Protein AF-S4PWJ9-F1 (afdb_monomer)

pLDDT: mean 80.81, std 22.92, range [27.73, 98.69]

Solvent-accessible surface area (backbone atoms only — not comparable to full-atom values): 14856 Å² total; per-residue (Å²): 137,52,73,42,75,72,47,50,85,54,62,23,45,79,95,60,70,52,62,68,60,51,50,55,50,50,53,49,44,51,72,76,44,69,82,60,73,47,51,64,35,34,42,69,53,38,43,72,33,9,48,76,26,69,46,75,36,40,24,72,42,76,47,81,41,78,40,56,97,92,54,54,83,85,59,37,39,35,40,38,27,22,73,53,18,38,56,22,52,43,30,16,48,76,78,66,65,48,89,81,56,81,39,64,72,68,87,73,91,58,70,64,39,57,28,28,36,26,17,67,56,94,53,91,78,29,54,72,34,82,76,46,71,43,46,88,80,51,69,74,42,43,35,34,29,68,45,50,39,42,71,10,66,94,75,39,45,55,62,92,74,44,75,72,83,84,86,76,93,79,74,56,70,68,59,48,52,52,51,61,69,76,54,76,78,48,75,88,79,57,79,93,74,77,92,70,79,96,73,81,84,81,84,84,83,84,90,81,85,84,87,90,91,86,91,89,83,87,80,78,89,74,79,88,73,82,74,80,79,81,65,57,73,61,84,129

Nearest PDB structures (foldseek):
  7s3f-assembly1_B  TM=9.319E-01  e=5.609E-22  Homo sapiens
  2tod-assembly1_B  TM=9.371E-01  e=1.427E-21  Trypanosoma brucei
  1d7k-assembly1_A  TM=9.320E-01  e=2.498E-21  Homo sapiens
  1szr-assembly2_A  TM=9.260E-01  e=2.073E-21  Trypanosoma brucei brucei
  1njj-assembly2_C  TM=9.035E-01  e=1.832E-18  Trypanosoma brucei gambiense

Foldseek 3Di:
DAEAEPEEDADAFPPDDCVVVVVVVVVVCCVPVVVNSHDYAYAYALNPFQQQDKDKWFQADKDWDQDPVPDDRLPIEMETETAAFCLAQLVCCVPVVDDKDKDWPDDDPAFWGWYWYAYDDPDPPRTNGGTDIDGDDDGGTMIMIGRSTGPGHVRHDCPVNRDHDDDDDDDDPVRVVVVVVVDPDDCVVDDPDDPDDDDDDDDDDDDDDDDDDDDDDDDDDDPPDPPDDDHDHDDD

Sequence (236 aa):
MYLLDIGGGFPGNSGTSIVEVSQVINAALELHFPSRSVRVIAEPGRYFAAAAYTLAAMVHATRQLPAKDGESAEEAHTMYFINDGVYGSFNCVLYDHQQVHATPLEETSERAQQCSIWGPSCDGLDCVLPTYSLPPQRTGNWLVFKDMGAYTIPVASPFNGFPTPKVRAVVDKHLWTMLKELWPLTEANFVFGRVTSPQSPPPSPDCDSPSPSSPPLSHASPPQAHHAVFVECALK

InterPro domains:
  IPR000183 Ornithine/DAP/Arg decarboxylase [PR01179] (40-59)
  IPR000183 Ornithine/DAP/Arg decarboxylase [PR01179] (149-162)
  IPR002433 Ornithine decarboxylase [PR01182] (84-97)
  IPR002433 Ornithine decarboxylase [PR01182] (116-126)
  IPR002433 Ornithine decarboxylase [PR01182] (136-149)
  IPR002433 Ornithine decarboxylase [PTHR11482] (1-171)
  IPR009006 Alanine racemase/group IV decarboxylase, C-terminal [G3DSA:2.40.37.10] (49-173)
  IPR009006 Alanine racemase/group IV decarboxylase, C-terminal [SSF50621] (35-181)
  IPR022643 Orn/DAP/Arg decarboxylase 2, C-terminal [PF00278] (51-149)
  IPR022644 Orn/DAP/Arg decarboxylase 2, N-terminal [PF02784] (1-50)
  IPR029066 PLP-binding barrel [G3DSA:3.20.20.10] (1-48)
  IPR029066 PLP-binding barrel [SSF51419] (2-51)

Mean predicted aligned error: 12.48 Å

Radius of gyration: 27.18 Å; Cα contacts (8 Å, |Δi|>4): 343; chains: 1; bounding box: 54×44×95 Å

Secondary structure (DSSP, 8-state):
--EEE-------STT--SHHHHHHHHHHHHHH-TT--SEEEE--SHHHHGGG--EEEEEEEEEEEPPPTTS-GGG-EEEEEES--TTTTTHHHHHS------EESS---SPPEEEEEE-SSS-TT-EEEEEEEES---TT-EEEESS--SSSGGG---GGGPPPPPP-----HHHHHHHHHH----GGG-----------PPPPPPP-------------PPP--------EE---

Organism: NCBI:txid116150

S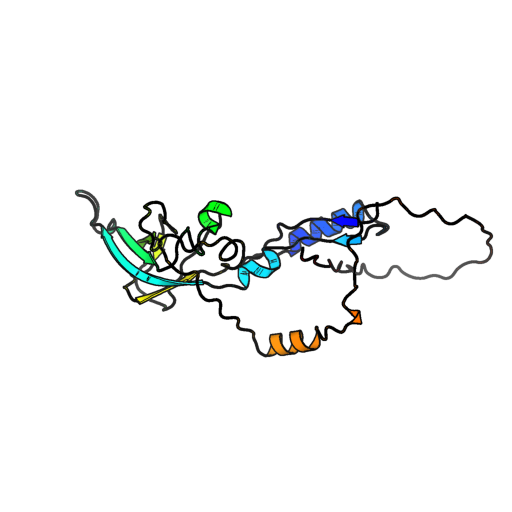tructure (mmCIF, N/CA/C/O backbone):
data_AF-S4PWJ9-F1
#
_entry.id   AF-S4PWJ9-F1
#
loop_
_atom_site.group_PDB
_atom_site.id
_atom_site.type_symbol
_atom_site.label_atom_id
_atom_site.label_alt_id
_atom_site.label_comp_id
_atom_site.label_asym_id
_atom_site.label_entity_id
_atom_site.label_seq_id
_atom_site.pdbx_PDB_ins_code
_atom_site.Cartn_x
_atom_site.Cartn_y
_atom_site.Cartn_z
_atom_site.occupancy
_atom_site.B_iso_or_equiv
_atom_site.auth_seq_id
_atom_site.auth_comp_id
_atom_site.auth_asym_id
_atom_site.auth_atom_id
_atom_site.pdbx_PDB_model_num
ATOM 1 N N . MET A 1 1 ? 27.157 -3.462 -27.437 1.00 71.00 1 MET A N 1
ATOM 2 C CA . MET A 1 1 ? 26.180 -3.490 -26.325 1.00 71.00 1 MET A CA 1
ATOM 3 C C . MET A 1 1 ? 24.802 -3.287 -26.943 1.00 71.00 1 MET A C 1
ATOM 5 O O . MET A 1 1 ? 24.681 -2.353 -27.718 1.00 71.00 1 MET A O 1
ATOM 9 N N . TYR A 1 2 ? 23.839 -4.191 -26.725 1.00 89.88 2 TYR A N 1
ATOM 10 C CA . TYR A 1 2 ? 22.556 -4.224 -27.464 1.00 89.88 2 TYR A CA 1
ATOM 11 C C . TYR A 1 2 ? 21.312 -4.145 -26.561 1.00 89.88 2 TYR A C 1
ATOM 13 O O . TYR A 1 2 ? 20.195 -4.189 -27.063 1.00 89.88 2 TYR A O 1
ATOM 21 N N . LEU A 1 3 ? 21.493 -4.068 -25.242 1.00 94.19 3 LEU A N 1
ATOM 22 C CA . LEU A 1 3 ? 20.424 -4.094 -24.247 1.00 94.19 3 LEU A CA 1
ATOM 23 C C . LEU A 1 3 ? 20.576 -2.887 -23.319 1.00 94.19 3 LEU A C 1
ATOM 25 O O . LEU A 1 3 ? 21.683 -2.620 -22.846 1.00 94.19 3 LEU A O 1
ATOM 29 N N . LEU A 1 4 ? 19.469 -2.194 -23.072 1.00 94.69 4 LEU A N 1
ATOM 30 C CA . LEU A 1 4 ? 19.338 -1.119 -22.099 1.00 94.69 4 LEU A CA 1
ATOM 31 C C . LEU A 1 4 ? 18.243 -1.499 -21.102 1.00 94.69 4 LEU A C 1
ATOM 33 O O . LEU A 1 4 ? 17.108 -1.743 -21.500 1.00 94.69 4 LEU A O 1
ATOM 37 N N . ASP A 1 5 ? 18.589 -1.522 -19.823 1.00 95.94 5 ASP A N 1
ATOM 38 C CA . ASP A 1 5 ? 17.646 -1.720 -18.728 1.00 95.94 5 ASP A CA 1
ATOM 39 C C . ASP A 1 5 ? 17.417 -0.382 -18.021 1.00 95.94 5 ASP A C 1
ATOM 41 O O . ASP A 1 5 ? 18.372 0.235 -17.543 1.00 95.94 5 ASP A O 1
ATOM 45 N N . ILE A 1 6 ? 16.168 0.091 -18.009 1.00 96.44 6 ILE A N 1
ATOM 46 C CA . ILE A 1 6 ? 15.786 1.360 -17.369 1.00 96.44 6 ILE A CA 1
ATOM 47 C C . ILE A 1 6 ? 15.310 1.176 -15.921 1.00 96.44 6 ILE A C 1
ATOM 49 O O . ILE A 1 6 ? 14.938 2.156 -15.276 1.00 96.44 6 ILE A O 1
ATOM 53 N N . GLY A 1 7 ? 15.326 -0.055 -15.402 1.00 96.94 7 GLY A N 1
ATOM 54 C CA . GLY A 1 7 ? 14.926 -0.379 -14.039 1.00 96.94 7 GLY A CA 1
ATOM 55 C C . GLY A 1 7 ? 13.435 -0.158 -13.773 1.00 96.94 7 GLY A C 1
ATOM 56 O O . GLY A 1 7 ? 12.591 -0.281 -14.663 1.00 96.94 7 GLY A O 1
ATOM 57 N N . GLY A 1 8 ? 13.108 0.124 -12.512 1.00 95.94 8 GLY A N 1
ATOM 58 C CA . GLY A 1 8 ? 11.741 0.308 -12.022 1.00 95.94 8 GLY A CA 1
ATOM 59 C C . GLY A 1 8 ? 11.497 1.687 -11.404 1.00 95.94 8 GLY A C 1
ATOM 60 O O . GLY A 1 8 ? 12.003 2.702 -11.867 1.00 95.94 8 GLY A O 1
ATOM 61 N N . GLY A 1 9 ? 10.701 1.724 -10.332 1.00 94.88 9 GLY A N 1
ATOM 62 C CA . GLY A 1 9 ? 10.390 2.961 -9.599 1.00 94.88 9 GLY A CA 1
ATOM 63 C C . GLY A 1 9 ? 9.178 3.736 -10.123 1.00 94.88 9 GLY A C 1
ATOM 64 O O . GLY A 1 9 ? 8.827 4.771 -9.563 1.00 94.88 9 GLY A O 1
ATOM 65 N N . PHE A 1 10 ? 8.499 3.229 -11.155 1.00 96.25 10 PHE A N 1
ATOM 66 C CA . PHE A 1 10 ? 7.273 3.841 -11.665 1.00 96.25 10 PHE A CA 1
ATOM 67 C C . PHE A 1 10 ? 6.155 3.839 -10.606 1.00 96.25 10 PHE A C 1
ATOM 69 O O . PHE A 1 10 ? 6.014 2.859 -9.860 1.00 96.25 10 PHE A O 1
ATOM 76 N N . PRO A 1 11 ? 5.340 4.906 -10.538 1.00 95.06 11 PRO A N 1
ATOM 77 C CA . PRO A 1 11 ? 4.276 5.016 -9.549 1.00 95.06 11 PRO A CA 1
ATOM 78 C C . PRO A 1 11 ? 3.158 4.002 -9.832 1.00 95.06 11 PRO A C 1
ATOM 80 O O . PRO A 1 11 ? 2.854 3.735 -10.990 1.00 95.06 11 PRO A O 1
ATOM 83 N N . GLY A 1 12 ? 2.551 3.431 -8.788 1.00 95.31 12 GLY A N 1
ATOM 84 C CA . GLY A 1 12 ? 1.505 2.403 -8.933 1.00 95.31 12 GLY A CA 1
ATOM 85 C C . GLY A 1 12 ? 0.285 2.574 -8.030 1.00 95.31 12 GLY A C 1
ATOM 86 O O . GLY A 1 12 ? -0.601 1.722 -8.045 1.00 95.31 12 GLY A O 1
ATOM 87 N N . ASN A 1 13 ? 0.240 3.635 -7.221 1.00 95.38 13 ASN A N 1
ATOM 88 C CA . ASN A 1 13 ? -0.879 3.890 -6.315 1.00 95.38 13 ASN A CA 1
ATOM 89 C C . ASN A 1 13 ? -2.065 4.478 -7.085 1.00 95.38 13 ASN A C 1
ATOM 91 O O . ASN A 1 13 ? -1.895 5.142 -8.116 1.00 95.38 13 ASN A O 1
ATOM 95 N N . SER A 1 14 ? -3.266 4.295 -6.547 1.00 94.00 14 SER A N 1
ATOM 96 C CA . SER A 1 14 ? -4.473 4.930 -7.062 1.00 94.00 14 SER A CA 1
ATOM 97 C C . SER A 1 14 ? -4.293 6.451 -7.139 1.00 94.00 14 SER A C 1
ATOM 99 O O . SER A 1 14 ? -3.787 7.085 -6.217 1.00 94.00 14 SER A O 1
ATOM 101 N N . GLY A 1 15 ? -4.691 7.051 -8.262 1.00 93.06 15 GLY A N 1
ATOM 102 C CA . GLY A 1 15 ? -4.557 8.495 -8.494 1.00 93.06 15 GLY A CA 1
ATOM 103 C C . GLY A 1 15 ? -3.172 8.961 -8.958 1.00 93.06 15 GLY A C 1
ATOM 104 O O . GLY A 1 15 ? -3.007 10.144 -9.247 1.00 93.06 15 GLY A O 1
ATOM 105 N N . THR A 1 16 ? -2.193 8.062 -9.085 1.00 93.31 16 THR A N 1
ATOM 106 C CA . THR A 1 16 ? -0.902 8.374 -9.720 1.00 93.31 16 THR A CA 1
ATOM 107 C C . THR A 1 16 ? -0.919 8.059 -11.218 1.00 93.31 16 THR A C 1
ATOM 109 O O . THR A 1 16 ? -1.787 7.333 -11.705 1.00 93.31 16 THR A O 1
ATOM 112 N N . SER A 1 17 ? 0.027 8.624 -11.974 1.00 92.44 17 SER A N 1
ATOM 113 C CA . SER A 1 17 ? 0.126 8.425 -13.423 1.00 92.44 17 SER A CA 1
ATOM 114 C C . SER A 1 17 ? 1.574 8.239 -13.858 1.00 92.44 17 SER A C 1
ATOM 116 O O . SER A 1 17 ? 2.463 8.960 -13.413 1.00 92.44 17 SER A O 1
ATOM 118 N N . ILE A 1 18 ? 1.803 7.294 -14.773 1.00 94.88 18 ILE A N 1
ATOM 119 C CA . ILE A 1 18 ? 3.111 7.073 -15.406 1.00 94.88 18 ILE A CA 1
ATOM 120 C C . ILE A 1 18 ? 3.365 8.030 -16.580 1.00 94.88 18 ILE A C 1
ATOM 122 O O . ILE A 1 18 ? 4.480 8.084 -17.089 1.00 94.88 18 ILE A O 1
ATOM 126 N N . VAL A 1 19 ? 2.354 8.783 -17.032 1.00 94.88 19 VAL A N 1
ATOM 127 C CA . VAL A 1 19 ? 2.413 9.552 -18.288 1.00 94.88 19 VAL A CA 1
ATOM 128 C C . VAL A 1 19 ? 3.609 10.503 -18.324 1.00 94.88 19 VAL A C 1
ATOM 130 O O . VAL A 1 19 ? 4.409 10.415 -19.251 1.00 94.88 19 VAL A O 1
ATOM 133 N N . GLU A 1 20 ? 3.782 11.344 -17.305 1.00 93.44 20 GLU A N 1
ATOM 134 C CA . GLU A 1 20 ? 4.894 12.303 -17.239 1.00 93.44 20 GLU A CA 1
ATOM 135 C C . GLU A 1 20 ? 6.260 11.600 -17.274 1.00 93.44 20 GLU A C 1
ATOM 137 O O . GLU A 1 20 ? 7.121 11.937 -18.087 1.00 93.44 20 GLU A O 1
ATOM 142 N N . VAL A 1 21 ? 6.426 10.545 -16.468 1.00 94.00 21 VAL A N 1
ATOM 143 C CA . VAL A 1 21 ? 7.657 9.741 -16.424 1.00 94.00 21 VAL A CA 1
ATOM 144 C C . VAL A 1 21 ? 7.945 9.117 -17.792 1.00 94.00 21 VAL A C 1
ATOM 146 O O . VAL A 1 21 ? 9.060 9.216 -18.302 1.00 94.00 21 VAL A O 1
ATOM 149 N N . SER A 1 22 ? 6.934 8.521 -18.427 1.00 95.31 22 SER A N 1
ATOM 150 C CA . SER A 1 22 ? 7.082 7.901 -19.746 1.00 95.31 22 SER A CA 1
ATOM 151 C C . SER A 1 22 ? 7.444 8.907 -20.839 1.00 95.31 22 SER A C 1
ATOM 153 O O . SER A 1 22 ? 8.244 8.584 -21.711 1.00 95.31 22 SER A O 1
ATOM 155 N N . GLN A 1 23 ? 6.916 10.135 -20.791 1.00 96.62 23 GLN A N 1
ATOM 156 C CA . GLN A 1 23 ? 7.243 11.184 -21.761 1.00 96.62 23 GLN A CA 1
ATOM 157 C C . GLN A 1 23 ? 8.715 11.587 -21.671 1.00 96.62 23 GLN A C 1
ATOM 159 O O . GLN A 1 23 ? 9.394 11.657 -22.696 1.00 96.62 23 GLN A O 1
ATOM 164 N N . VAL A 1 24 ? 9.222 11.786 -20.452 1.00 96.69 24 VAL A N 1
ATOM 165 C CA . VAL A 1 24 ? 10.634 12.117 -20.214 1.00 96.69 24 VAL A CA 1
ATOM 166 C C . VAL A 1 24 ? 11.548 10.979 -20.670 1.00 96.69 24 VAL A C 1
ATOM 168 O O . VAL A 1 24 ? 12.529 11.223 -21.373 1.00 96.69 24 VAL A O 1
ATOM 171 N N . ILE A 1 25 ? 11.207 9.732 -20.329 1.00 96.25 25 ILE A N 1
ATOM 172 C CA . ILE A 1 25 ? 11.973 8.552 -20.751 1.00 96.25 25 ILE A CA 1
ATOM 173 C C . ILE A 1 25 ? 11.989 8.432 -22.274 1.00 96.25 25 ILE A C 1
ATOM 175 O O . ILE A 1 25 ? 13.057 8.261 -22.855 1.00 96.25 25 ILE A O 1
ATOM 179 N N . ASN A 1 26 ? 10.838 8.566 -22.935 1.00 96.25 26 ASN A N 1
ATOM 180 C CA . ASN A 1 26 ? 10.751 8.463 -24.391 1.00 96.25 26 ASN A CA 1
ATOM 181 C C . ASN A 1 26 ? 11.590 9.544 -25.085 1.00 96.25 26 ASN A C 1
ATOM 183 O O . ASN A 1 26 ? 12.352 9.218 -25.992 1.00 96.25 26 ASN A O 1
ATOM 187 N N . ALA A 1 27 ? 11.533 10.794 -24.617 1.00 96.69 27 ALA A N 1
ATOM 188 C CA . ALA A 1 27 ? 12.363 11.871 -25.157 1.00 96.69 27 ALA A CA 1
ATOM 189 C C . ALA A 1 27 ? 13.869 11.595 -24.973 1.00 96.69 27 ALA A C 1
ATOM 191 O O . ALA A 1 27 ? 14.666 11.828 -25.882 1.00 96.69 27 ALA A O 1
ATOM 192 N N . ALA A 1 28 ? 14.270 11.048 -23.821 1.00 96.38 28 ALA A N 1
ATOM 193 C CA . ALA A 1 28 ? 15.657 10.663 -23.573 1.00 96.38 28 ALA A CA 1
ATOM 194 C C . ALA A 1 28 ? 16.104 9.492 -24.467 1.00 96.38 28 ALA A C 1
ATOM 196 O O . ALA A 1 28 ? 17.214 9.509 -25.001 1.00 96.38 28 ALA A O 1
ATOM 197 N N . LEU A 1 29 ? 15.244 8.490 -24.672 1.00 95.50 29 LEU A N 1
ATOM 198 C CA . LEU A 1 29 ? 15.520 7.369 -25.571 1.00 95.50 29 LEU A CA 1
ATOM 199 C C . LEU A 1 29 ? 15.673 7.836 -27.023 1.00 95.50 29 LEU A C 1
ATOM 201 O O . LEU A 1 29 ? 16.584 7.380 -27.709 1.00 95.50 29 LEU A O 1
ATOM 205 N N . GLU A 1 30 ? 14.838 8.771 -27.477 1.00 94.75 30 GLU A N 1
ATOM 206 C CA . GLU A 1 30 ? 14.955 9.373 -28.810 1.00 94.75 30 GLU A CA 1
ATOM 207 C C . GLU A 1 30 ? 16.261 10.158 -28.975 1.00 94.75 30 GLU A C 1
ATOM 209 O O . GLU A 1 30 ? 16.918 10.044 -30.009 1.00 94.75 30 GLU A O 1
ATOM 214 N N . LEU A 1 31 ? 16.669 10.911 -27.951 1.00 95.75 31 LEU A N 1
ATOM 215 C CA . LEU A 1 31 ? 17.899 11.701 -27.980 1.00 95.75 31 LEU A CA 1
ATOM 216 C C . LEU A 1 31 ? 19.163 10.828 -27.971 1.00 95.75 31 LEU A C 1
ATOM 218 O O . LEU A 1 31 ? 20.105 11.089 -28.719 1.00 95.75 31 LEU A O 1
ATOM 222 N N . HIS A 1 32 ? 19.204 9.812 -27.108 1.00 95.06 32 HIS A N 1
ATOM 223 C CA . HIS A 1 32 ? 20.420 9.038 -26.844 1.00 95.06 32 HIS A CA 1
ATOM 224 C C . HIS A 1 32 ? 20.521 7.743 -27.657 1.00 95.06 32 HIS A C 1
ATOM 226 O O . HIS A 1 32 ? 21.628 7.273 -27.919 1.00 95.06 32 HIS A O 1
ATOM 232 N N . PHE A 1 33 ? 19.391 7.184 -28.098 1.00 92.62 33 PHE A N 1
ATOM 233 C CA . PHE A 1 33 ? 19.324 5.949 -28.884 1.00 92.62 33 PHE A CA 1
ATOM 234 C C . PHE A 1 33 ? 18.462 6.113 -30.156 1.00 92.62 33 PHE A C 1
ATOM 236 O O . PHE A 1 33 ? 17.589 5.279 -30.422 1.00 92.62 33 PHE A O 1
ATOM 243 N N . PRO A 1 34 ? 18.714 7.139 -30.999 1.00 90.19 34 PRO A N 1
ATOM 244 C CA . PRO A 1 34 ? 17.846 7.496 -32.130 1.00 90.19 34 PRO A CA 1
ATOM 245 C C . PRO A 1 34 ? 17.720 6.393 -33.189 1.00 90.19 34 PRO A C 1
ATOM 247 O O . PRO A 1 34 ? 16.685 6.262 -33.836 1.00 90.19 34 PRO A O 1
ATOM 250 N N . SER A 1 35 ? 18.754 5.565 -33.363 1.00 88.75 35 SER A N 1
ATOM 251 C CA . SER A 1 35 ? 18.740 4.447 -34.315 1.00 88.75 35 SER A CA 1
ATOM 252 C C . SER A 1 35 ? 17.999 3.210 -33.803 1.00 88.75 35 SER A C 1
ATOM 254 O O . SER A 1 35 ? 17.932 2.216 -34.525 1.00 88.75 35 SER A O 1
ATOM 256 N N . ARG A 1 36 ? 17.472 3.239 -32.565 1.00 83.31 36 ARG A N 1
ATOM 257 C CA . ARG A 1 36 ? 16.850 2.086 -31.883 1.00 83.31 36 ARG A CA 1
ATOM 258 C C . ARG A 1 36 ? 17.721 0.826 -31.937 1.00 83.31 36 ARG A C 1
ATOM 260 O O . ARG A 1 36 ? 17.227 -0.294 -32.009 1.00 83.31 36 ARG A O 1
ATOM 267 N N . SER A 1 37 ? 19.037 1.017 -31.898 1.00 85.69 37 SER A N 1
ATOM 268 C CA . SER A 1 37 ? 20.034 -0.055 -31.956 1.00 85.69 37 SER A CA 1
ATOM 269 C C . SER A 1 37 ? 20.109 -0.890 -30.674 1.00 85.69 37 SER A C 1
ATOM 271 O O . SER A 1 37 ? 20.834 -1.885 -30.631 1.00 85.69 37 SER A O 1
ATOM 273 N N . VAL A 1 38 ? 19.372 -0.493 -29.633 1.00 92.00 38 VAL A N 1
ATOM 274 C CA . VAL A 1 38 ? 19.275 -1.196 -28.356 1.00 92.00 38 VAL A CA 1
ATOM 275 C C . VAL A 1 38 ? 17.857 -1.711 -28.135 1.00 92.00 38 VAL A C 1
ATOM 277 O O . VAL A 1 38 ? 16.874 -1.021 -28.400 1.00 92.00 38 VAL A O 1
ATOM 280 N N . ARG A 1 39 ? 17.754 -2.924 -27.597 1.00 93.50 39 ARG A N 1
ATOM 281 C CA . ARG A 1 39 ? 16.536 -3.436 -26.973 1.00 93.50 39 ARG A CA 1
ATOM 282 C C . ARG A 1 39 ? 16.397 -2.779 -25.603 1.00 93.50 39 ARG A C 1
ATOM 284 O O . ARG A 1 39 ? 17.319 -2.873 -24.798 1.00 93.50 39 ARG A O 1
ATOM 291 N N . VAL A 1 40 ? 15.264 -2.137 -25.346 1.00 93.81 40 VAL A N 1
ATOM 292 C CA . VAL A 1 40 ? 14.972 -1.494 -24.058 1.00 93.81 40 VAL A CA 1
ATOM 293 C C . VAL A 1 40 ? 14.060 -2.403 -23.238 1.00 93.81 40 VAL A C 1
ATOM 295 O O . VAL A 1 40 ? 13.042 -2.866 -23.750 1.00 93.81 40 VAL A O 1
ATOM 298 N N . ILE A 1 41 ? 14.425 -2.656 -21.984 1.00 95.69 41 ILE A N 1
ATOM 299 C CA . ILE A 1 41 ? 13.615 -3.381 -20.996 1.00 95.69 41 ILE A CA 1
ATOM 300 C C . ILE A 1 41 ? 13.441 -2.526 -19.739 1.00 95.69 41 ILE A C 1
ATOM 302 O O . ILE A 1 41 ? 14.208 -1.586 -19.527 1.00 95.69 41 ILE A O 1
ATOM 306 N N . ALA A 1 42 ? 12.454 -2.867 -18.912 1.00 96.50 42 ALA A N 1
ATOM 307 C CA . ALA A 1 42 ? 12.261 -2.279 -17.590 1.00 96.50 42 ALA A CA 1
ATOM 308 C C . ALA A 1 42 ? 11.900 -3.347 -16.549 1.00 96.50 42 ALA A C 1
ATOM 310 O O . ALA A 1 42 ? 11.417 -4.431 -16.890 1.00 96.50 42 ALA A O 1
ATOM 311 N N . GLU A 1 43 ? 12.049 -2.977 -15.278 1.00 96.38 43 GLU A N 1
ATOM 312 C CA . GLU A 1 43 ? 11.783 -3.796 -14.091 1.00 96.38 43 GLU A CA 1
ATOM 313 C C . GLU A 1 43 ? 10.651 -3.188 -13.217 1.00 96.38 43 GLU A C 1
ATOM 315 O O . GLU A 1 43 ? 10.860 -2.842 -12.048 1.00 96.38 43 GLU A O 1
ATOM 320 N N . PRO A 1 44 ? 9.430 -2.979 -13.754 1.00 95.81 44 PRO A N 1
ATOM 321 C CA . PRO A 1 44 ? 8.321 -2.400 -12.996 1.00 95.81 44 PRO A CA 1
ATOM 322 C C . PRO A 1 44 ? 7.814 -3.345 -11.893 1.00 95.81 44 PRO A C 1
ATOM 324 O O . PRO A 1 44 ? 7.226 -4.387 -12.163 1.00 95.81 44 PRO A O 1
ATOM 327 N N . GLY A 1 45 ? 7.983 -2.930 -10.636 1.00 96.00 45 GLY A N 1
ATOM 328 C CA . GLY A 1 45 ? 7.403 -3.593 -9.462 1.00 96.00 45 GLY A CA 1
ATOM 329 C C . GLY A 1 45 ? 6.057 -2.985 -9.062 1.00 96.00 45 GLY A C 1
ATOM 330 O O . GLY A 1 45 ? 4.999 -3.403 -9.537 1.00 96.00 45 GLY A O 1
ATOM 331 N N . ARG A 1 46 ? 6.087 -1.957 -8.194 1.00 95.81 46 ARG A N 1
ATOM 332 C CA . ARG A 1 46 ? 4.863 -1.373 -7.607 1.00 95.81 46 ARG A CA 1
ATOM 333 C C . ARG A 1 46 ? 3.836 -0.902 -8.628 1.00 95.81 46 ARG A C 1
ATOM 335 O O . ARG A 1 46 ? 2.654 -0.938 -8.318 1.00 95.81 46 ARG A O 1
ATOM 342 N N . TYR A 1 47 ? 4.288 -0.496 -9.815 1.00 96.88 47 TYR A N 1
ATOM 343 C CA . TYR A 1 47 ? 3.441 -0.089 -10.935 1.00 96.88 47 TYR A CA 1
ATOM 344 C C . TYR A 1 47 ? 2.286 -1.062 -11.192 1.00 96.88 47 TYR A C 1
ATOM 346 O O . TYR A 1 47 ? 1.152 -0.632 -11.364 1.00 96.88 47 TYR A O 1
ATOM 354 N N . PHE A 1 48 ? 2.560 -2.369 -11.163 1.00 95.38 48 PHE A N 1
ATOM 355 C CA . PHE A 1 48 ? 1.534 -3.386 -11.391 1.00 95.38 48 PHE A CA 1
ATOM 356 C C . PHE A 1 48 ? 0.758 -3.765 -10.134 1.00 95.38 48 PHE A C 1
ATOM 358 O O . PHE A 1 48 ? -0.414 -4.122 -10.216 1.00 95.38 48 PHE A O 1
ATOM 365 N N . ALA A 1 49 ? 1.422 -3.755 -8.979 1.00 95.38 49 ALA A N 1
ATOM 366 C CA . ALA A 1 49 ? 0.897 -4.409 -7.788 1.00 95.38 49 ALA A CA 1
ATOM 367 C C . ALA A 1 49 ? 0.171 -3.461 -6.830 1.00 95.38 49 ALA A C 1
ATOM 369 O O . ALA A 1 49 ? -0.814 -3.878 -6.228 1.00 95.38 49 ALA A O 1
ATOM 370 N N . ALA A 1 50 ? 0.632 -2.215 -6.664 1.00 96.31 50 ALA A N 1
ATOM 371 C CA . ALA A 1 50 ? 0.234 -1.365 -5.539 1.00 96.31 50 ALA A CA 1
ATOM 372 C C . ALA A 1 50 ? -1.290 -1.182 -5.438 1.00 96.31 50 ALA A C 1
ATOM 374 O O . ALA A 1 50 ? -1.880 -1.646 -4.461 1.00 96.31 50 ALA A O 1
ATOM 375 N N . ALA A 1 51 ? -1.936 -0.608 -6.458 1.00 96.62 51 ALA A N 1
ATOM 376 C CA . ALA A 1 51 ? -3.385 -0.375 -6.469 1.00 96.62 51 ALA A CA 1
ATOM 377 C C . ALA A 1 51 ? -4.250 -1.644 -6.615 1.00 96.62 51 ALA A C 1
ATOM 379 O O . ALA A 1 51 ? -5.457 -1.596 -6.381 1.00 96.62 51 ALA A O 1
ATOM 380 N N . ALA A 1 52 ? -3.665 -2.788 -6.988 1.00 95.38 52 ALA A N 1
ATOM 381 C CA . ALA A 1 52 ? -4.417 -4.026 -7.213 1.00 95.38 52 ALA A CA 1
ATOM 382 C C . ALA A 1 52 ? -4.905 -4.688 -5.910 1.00 95.38 52 ALA A C 1
ATOM 384 O O . ALA A 1 52 ? -5.777 -5.557 -5.949 1.00 95.38 52 ALA A O 1
ATOM 385 N N . TYR A 1 53 ? -4.357 -4.289 -4.758 1.00 96.50 53 TYR A N 1
ATOM 386 C CA . TYR A 1 53 ? -4.686 -4.867 -3.459 1.00 96.50 53 TYR A CA 1
ATOM 387 C C . TYR A 1 53 ? -5.305 -3.824 -2.534 1.00 96.50 53 TYR A C 1
ATOM 389 O O . TYR A 1 53 ? -4.818 -2.706 -2.375 1.00 96.50 53 TYR A O 1
ATOM 397 N N . THR A 1 54 ? -6.370 -4.246 -1.863 1.00 97.00 54 THR A N 1
ATOM 398 C CA . THR A 1 54 ? -6.994 -3.529 -0.753 1.00 97.00 54 THR A CA 1
ATOM 399 C C . THR A 1 54 ? -6.977 -4.450 0.459 1.00 97.00 54 THR A C 1
ATOM 401 O O . THR A 1 54 ? -7.432 -5.592 0.377 1.00 97.00 54 THR A O 1
ATOM 404 N N . LEU A 1 55 ? -6.437 -3.964 1.573 1.00 98.06 55 LEU A N 1
ATOM 405 C CA . LEU A 1 55 ? -6.401 -4.678 2.844 1.00 98.06 55 LEU A CA 1
ATOM 406 C C . LEU A 1 55 ? -7.605 -4.263 3.692 1.00 98.06 55 LEU A C 1
ATOM 408 O O . LEU A 1 55 ? -7.909 -3.079 3.806 1.00 98.06 55 LEU A O 1
ATOM 412 N N . ALA A 1 56 ? -8.266 -5.234 4.316 1.00 97.56 56 ALA A N 1
ATOM 413 C CA . ALA A 1 56 ? -9.270 -4.993 5.344 1.00 97.56 56 ALA A CA 1
ATOM 414 C C . ALA A 1 56 ? -8.777 -5.594 6.663 1.00 97.56 56 ALA A C 1
ATOM 416 O O . ALA A 1 56 ? -8.493 -6.791 6.722 1.00 97.56 56 ALA A O 1
ATOM 417 N N . ALA A 1 57 ? -8.693 -4.770 7.706 1.00 97.94 57 ALA A N 1
ATOM 418 C CA . ALA A 1 57 ? -8.270 -5.172 9.041 1.00 97.94 57 ALA A CA 1
ATOM 419 C C . ALA A 1 57 ? -9.386 -4.885 10.053 1.00 97.94 57 ALA A C 1
ATOM 421 O O . ALA A 1 57 ? -10.015 -3.828 10.024 1.00 97.94 57 ALA A O 1
ATOM 422 N N . MET A 1 58 ? -9.656 -5.839 10.936 1.00 98.31 58 MET A N 1
ATOM 423 C CA . MET A 1 58 ? -10.701 -5.724 11.949 1.00 98.31 58 MET A CA 1
ATOM 424 C C . MET A 1 58 ? -10.129 -5.085 13.210 1.00 98.31 58 MET A C 1
ATOM 426 O O . MET A 1 58 ? -9.103 -5.541 13.715 1.00 98.31 58 MET A O 1
ATOM 430 N N . VAL A 1 59 ? -10.832 -4.098 13.763 1.00 98.31 59 VAL A N 1
ATOM 431 C CA . VAL A 1 59 ? -10.579 -3.585 15.112 1.00 98.31 59 VAL A CA 1
ATOM 432 C C . VAL A 1 59 ? -10.971 -4.670 16.112 1.00 98.31 59 VAL A C 1
ATOM 434 O O . VAL A 1 59 ? -12.150 -4.994 16.250 1.00 98.31 59 VAL A O 1
ATOM 437 N N . HIS A 1 60 ? -10.002 -5.253 16.813 1.00 96.88 60 HIS A N 1
ATOM 438 C CA . HIS A 1 60 ? -10.259 -6.315 17.790 1.00 96.88 60 HIS A CA 1
ATOM 439 C C . HIS A 1 60 ? -10.241 -5.809 19.237 1.00 96.88 60 HIS A C 1
ATOM 441 O O . HIS A 1 60 ? -10.826 -6.442 20.116 1.00 96.88 60 HIS A O 1
ATOM 447 N N . ALA A 1 61 ? -9.607 -4.665 19.502 1.00 97.38 61 ALA A N 1
ATOM 448 C CA . ALA A 1 61 ? -9.624 -4.029 20.812 1.00 97.38 61 ALA A CA 1
ATOM 449 C C . ALA A 1 61 ? -9.565 -2.504 20.697 1.00 97.38 61 ALA A C 1
ATOM 451 O O . ALA A 1 61 ? -9.058 -1.944 19.724 1.00 97.38 61 ALA A O 1
ATOM 452 N N . THR A 1 62 ? -10.075 -1.833 21.725 1.00 96.69 62 THR A N 1
ATOM 453 C CA . THR A 1 62 ? -10.082 -0.374 21.836 1.00 96.69 62 THR A CA 1
ATOM 454 C C . THR A 1 62 ? -9.624 0.026 23.228 1.00 96.69 62 THR A C 1
ATOM 456 O O . THR A 1 62 ? -10.073 -0.565 24.212 1.00 96.69 62 THR A O 1
ATOM 459 N N . ARG A 1 63 ? -8.787 1.056 23.337 1.00 94.88 63 ARG A N 1
ATOM 460 C CA . ARG A 1 63 ? -8.396 1.643 24.622 1.00 94.88 63 ARG A CA 1
ATOM 461 C C . ARG A 1 63 ? -8.604 3.147 24.577 1.00 94.88 63 ARG A C 1
ATOM 463 O O . ARG A 1 63 ? -8.010 3.823 23.746 1.00 94.88 63 ARG A O 1
ATOM 470 N N . GLN A 1 64 ? -9.420 3.661 25.486 1.00 91.88 64 GLN A N 1
ATOM 471 C CA . GLN A 1 64 ? -9.594 5.098 25.668 1.00 91.88 64 GLN A CA 1
ATOM 472 C C . GLN A 1 64 ? -8.600 5.596 26.714 1.00 91.88 64 GLN A C 1
ATOM 474 O O . GLN A 1 64 ? -8.466 5.002 27.787 1.00 91.88 64 GLN A O 1
ATOM 479 N N . LEU A 1 65 ? -7.891 6.668 26.385 1.00 87.31 65 LEU A N 1
ATOM 480 C CA . LEU A 1 65 ? -7.050 7.406 27.310 1.00 87.31 65 LEU A CA 1
ATOM 481 C C . LEU A 1 65 ? -7.793 8.702 27.658 1.00 87.31 65 LEU A C 1
ATOM 483 O O . LEU A 1 65 ? -8.099 9.476 26.747 1.00 87.31 65 LEU A O 1
ATOM 487 N N . PRO A 1 66 ? -8.137 8.928 28.938 1.00 79.44 66 PRO A N 1
ATOM 488 C CA . PRO A 1 66 ? -8.757 10.182 29.338 1.00 79.44 66 PRO A CA 1
ATOM 489 C C . PRO A 1 66 ? -7.797 11.347 29.066 1.00 79.44 66 PRO A C 1
ATOM 491 O O . PRO A 1 66 ? -6.577 11.168 29.127 1.00 79.44 66 PRO A O 1
ATOM 494 N N . ALA A 1 67 ? -8.357 12.525 28.784 1.00 76.81 67 ALA A N 1
ATOM 495 C CA . ALA A 1 67 ? -7.595 13.770 28.740 1.00 76.81 67 ALA A CA 1
ATOM 496 C C . ALA A 1 67 ? -6.837 13.956 30.066 1.00 76.81 67 ALA A C 1
ATOM 498 O O . ALA A 1 67 ? -7.343 13.565 31.127 1.00 76.81 67 ALA A O 1
ATOM 499 N N . LYS A 1 68 ? -5.615 14.496 30.025 1.00 72.88 68 LYS A N 1
ATOM 500 C CA . LYS A 1 68 ? -4.848 14.725 31.257 1.00 72.88 68 LYS A CA 1
ATOM 501 C C . LYS A 1 68 ? -5.478 15.852 32.078 1.00 72.88 68 LYS A C 1
ATOM 503 O O . LYS A 1 68 ? -6.214 16.687 31.560 1.00 72.88 68 LYS A O 1
ATOM 508 N N . ASP A 1 69 ? -5.170 15.897 33.373 1.00 64.38 69 ASP A N 1
ATOM 509 C CA . ASP A 1 69 ? -5.639 16.975 34.248 1.00 64.38 69 ASP A CA 1
ATOM 510 C C . ASP A 1 69 ? -5.197 18.348 33.704 1.00 64.38 69 ASP A C 1
ATOM 512 O O . ASP A 1 69 ? -4.003 18.637 33.615 1.00 64.38 69 ASP A O 1
ATOM 516 N N . GLY A 1 70 ? -6.170 19.194 33.349 1.00 63.88 70 GLY A N 1
ATOM 517 C CA . GLY A 1 70 ? -5.949 20.522 32.758 1.00 63.88 70 GLY A CA 1
ATOM 518 C C . GLY A 1 70 ? -6.152 20.600 31.240 1.00 63.88 70 GLY A C 1
ATOM 519 O O . GLY A 1 70 ? -6.163 21.705 30.701 1.00 63.88 70 GLY A O 1
ATOM 520 N N . GLU A 1 71 ? -6.361 19.465 30.574 1.00 64.00 71 GLU A N 1
ATOM 521 C CA . GLU A 1 71 ? -6.702 19.364 29.152 1.00 64.00 71 GLU A CA 1
ATOM 522 C C . GLU A 1 71 ? -8.228 19.319 28.957 1.00 64.00 71 GLU A C 1
ATOM 524 O O . GLU A 1 71 ? -8.995 18.933 29.849 1.00 64.00 71 GLU A O 1
ATOM 529 N N . SER A 1 72 ? -8.704 19.759 27.792 1.00 60.41 72 SER A N 1
ATOM 530 C CA . SER A 1 72 ? -10.134 19.719 27.474 1.00 60.41 72 SER A CA 1
ATOM 531 C C . SER A 1 72 ? -10.616 18.275 27.266 1.00 60.41 72 SER A C 1
ATOM 533 O O . SER A 1 72 ? -9.858 17.406 26.849 1.00 60.41 72 SER A O 1
ATOM 535 N N . ALA A 1 73 ? -11.908 17.995 27.480 1.00 61.88 73 ALA A N 1
ATOM 536 C CA . ALA A 1 73 ? -12.481 16.675 27.170 1.00 61.88 73 ALA A CA 1
ATOM 537 C C . ALA A 1 73 ? -12.353 16.288 25.675 1.00 61.88 73 ALA A C 1
ATOM 539 O O . ALA A 1 73 ? -12.505 15.116 25.333 1.00 61.88 73 ALA A O 1
ATOM 540 N N . GLU A 1 74 ? -12.060 17.255 24.794 1.00 60.56 74 GLU A N 1
ATOM 541 C CA . GLU A 1 74 ? -11.766 17.037 23.371 1.00 60.56 74 GLU A CA 1
ATOM 542 C C . GLU A 1 74 ? -10.358 16.458 23.117 1.00 60.56 74 GLU A C 1
ATOM 544 O O . GLU A 1 74 ? -10.092 15.988 22.013 1.00 60.56 74 GLU A O 1
ATOM 549 N N . GLU A 1 75 ? -9.478 16.427 24.125 1.00 64.81 75 GLU A N 1
ATOM 550 C CA . GLU A 1 75 ? -8.126 15.839 24.058 1.00 64.81 75 GLU A CA 1
ATOM 551 C C . GLU A 1 75 ? -8.093 14.358 24.477 1.00 64.81 75 GLU A C 1
ATOM 553 O O . GLU A 1 75 ? -7.028 13.746 24.566 1.00 64.81 75 GLU A O 1
ATOM 558 N N . ALA A 1 76 ? -9.260 13.745 24.706 1.00 75.44 76 ALA A N 1
ATOM 559 C CA . ALA A 1 76 ? -9.358 12.305 24.908 1.00 75.44 76 ALA A CA 1
ATOM 560 C C . ALA A 1 76 ? -8.822 11.556 23.673 1.00 75.44 76 ALA A C 1
ATOM 562 O O . ALA A 1 76 ? -9.288 11.754 22.550 1.00 75.44 76 ALA A O 1
ATOM 563 N N . HIS A 1 77 ? -7.854 10.663 23.888 1.00 89.75 77 HIS A N 1
ATOM 564 C CA . HIS A 1 77 ? -7.178 9.933 22.815 1.00 89.75 77 HIS A CA 1
ATOM 565 C C . HIS A 1 77 ? -7.632 8.479 22.790 1.00 89.75 77 HIS A C 1
ATOM 567 O O . HIS A 1 77 ? -7.552 7.773 23.799 1.00 89.75 77 HIS A O 1
ATOM 573 N N . THR A 1 78 ? -8.074 7.994 21.631 1.00 95.19 78 THR A N 1
ATOM 574 C CA . THR A 1 78 ? -8.479 6.588 21.480 1.00 95.19 78 THR A CA 1
ATOM 575 C C . THR A 1 78 ? -7.433 5.790 20.711 1.00 95.19 78 THR A C 1
ATOM 577 O O . THR A 1 78 ? -6.975 6.189 19.646 1.00 95.19 78 THR A O 1
ATOM 580 N N . MET A 1 79 ? -7.068 4.626 21.237 1.00 97.50 79 MET A N 1
ATOM 581 C CA . MET A 1 79 ? -6.222 3.648 20.561 1.00 97.50 79 MET A CA 1
ATOM 582 C C . MET A 1 79 ? -7.097 2.527 19.997 1.00 97.50 79 MET A C 1
ATOM 584 O O . MET A 1 79 ? -7.853 1.896 20.744 1.00 97.50 79 MET A O 1
ATOM 588 N N . TYR A 1 80 ? -6.966 2.254 18.703 1.00 98.50 80 TYR A N 1
ATOM 589 C CA . TYR A 1 80 ? -7.593 1.124 18.022 1.00 98.50 80 TYR A CA 1
ATOM 590 C C . TYR A 1 80 ? -6.539 0.066 17.700 1.00 98.50 80 TYR A C 1
ATOM 592 O O . TYR A 1 80 ? -5.530 0.374 17.071 1.00 98.50 80 TYR A O 1
ATOM 600 N N . PHE A 1 81 ? -6.778 -1.175 18.114 1.00 98.56 81 PHE A N 1
ATOM 601 C CA . PHE A 1 81 ? -5.904 -2.312 17.825 1.00 98.56 81 PHE A CA 1
ATOM 602 C C . PHE A 1 81 ? -6.547 -3.159 16.732 1.00 98.56 81 PHE A C 1
ATOM 604 O O . PHE A 1 81 ? -7.666 -3.658 16.906 1.00 98.56 81 PHE A O 1
ATOM 611 N N . ILE A 1 82 ? -5.861 -3.278 15.599 1.00 98.69 82 ILE A N 1
ATOM 612 C CA . ILE A 1 82 ? -6.294 -4.053 14.438 1.00 98.69 82 ILE A CA 1
ATOM 613 C C . ILE A 1 82 ? -5.538 -5.378 14.350 1.00 98.69 82 ILE A C 1
ATOM 615 O O . ILE A 1 82 ? -4.456 -5.545 14.899 1.00 98.69 82 ILE A O 1
ATOM 619 N N . ASN A 1 83 ? -6.127 -6.351 13.660 1.00 97.88 83 ASN A N 1
ATOM 620 C CA . ASN A 1 83 ? -5.600 -7.715 13.571 1.00 97.88 83 ASN A CA 1
ATOM 621 C C . ASN A 1 83 ? -4.479 -7.912 12.526 1.00 97.88 83 ASN A C 1
ATOM 623 O O . ASN A 1 83 ? -4.232 -9.044 12.113 1.00 97.88 83 ASN A O 1
ATOM 627 N N . ASP A 1 84 ? -3.818 -6.835 12.105 1.00 98.31 84 ASP A N 1
ATOM 628 C CA . ASP A 1 84 ? -2.636 -6.835 11.239 1.00 98.31 84 ASP A CA 1
ATOM 629 C C . ASP A 1 84 ? -1.770 -5.614 11.592 1.00 98.31 84 ASP A C 1
ATOM 631 O O . ASP A 1 84 ? -2.294 -4.596 12.037 1.00 98.31 84 ASP A O 1
ATOM 635 N N . GLY A 1 85 ? -0.453 -5.711 11.444 1.00 98.00 85 GLY A N 1
ATOM 636 C CA . GLY A 1 85 ? 0.494 -4.751 12.016 1.00 98.00 85 GLY A CA 1
ATOM 637 C C . GLY A 1 85 ? 1.768 -4.582 11.200 1.00 98.00 85 GLY A C 1
ATOM 638 O O . GLY A 1 85 ? 1.880 -5.075 10.074 1.00 98.00 85 GLY A O 1
ATOM 639 N N . VAL A 1 86 ? 2.752 -3.889 11.774 1.00 98.06 86 VAL A N 1
ATOM 640 C CA . VAL A 1 86 ? 4.022 -3.556 11.101 1.00 98.06 86 VAL A CA 1
ATOM 641 C C . VAL A 1 86 ? 4.910 -4.777 10.855 1.00 98.06 86 VAL A C 1
ATOM 643 O O . VAL A 1 86 ? 5.780 -4.740 9.997 1.00 98.06 86 VAL A O 1
ATOM 646 N N . TYR A 1 87 ? 4.676 -5.882 11.563 1.00 97.44 87 TYR A N 1
ATOM 647 C CA . TYR A 1 87 ? 5.323 -7.170 11.281 1.00 97.44 87 TYR A CA 1
ATOM 648 C C . TYR A 1 87 ? 4.602 -7.984 10.196 1.00 97.44 87 TYR A C 1
ATOM 650 O O . TYR A 1 87 ? 5.172 -8.941 9.665 1.00 97.44 87 TYR A O 1
ATOM 658 N N . GLY A 1 88 ? 3.353 -7.618 9.895 1.00 97.44 88 GLY A N 1
ATOM 659 C CA . GLY A 1 88 ? 2.496 -8.211 8.877 1.00 97.44 88 GLY A CA 1
ATOM 660 C C . GLY A 1 88 ? 2.469 -7.346 7.621 1.00 97.44 88 GLY A C 1
ATOM 661 O O . GLY A 1 88 ? 3.518 -7.048 7.052 1.00 97.44 88 GLY A O 1
ATOM 662 N N . SER A 1 89 ? 1.284 -6.931 7.171 1.00 97.88 89 SER A N 1
ATOM 663 C CA . SER A 1 89 ? 1.144 -6.174 5.914 1.00 97.88 89 SER A CA 1
ATOM 664 C C . SER A 1 89 ? 1.656 -4.735 5.995 1.00 97.88 89 SER A C 1
ATOM 666 O O . SER A 1 89 ? 2.012 -4.173 4.962 1.00 97.88 89 SER A O 1
ATOM 668 N N . PHE A 1 90 ? 1.713 -4.136 7.189 1.00 98.38 90 PHE A N 1
ATOM 669 C CA . PHE A 1 90 ? 2.120 -2.736 7.376 1.00 98.38 90 PHE A CA 1
ATOM 670 C C . PHE A 1 90 ? 3.628 -2.552 7.557 1.00 98.38 90 PHE A C 1
ATOM 672 O O . PHE A 1 90 ? 4.080 -1.461 7.897 1.00 98.38 90 PHE A O 1
ATOM 679 N N . ASN A 1 91 ? 4.430 -3.585 7.297 1.00 96.69 91 ASN A N 1
ATOM 680 C CA . ASN A 1 91 ? 5.885 -3.447 7.256 1.00 96.69 91 ASN A CA 1
ATOM 681 C C . ASN A 1 91 ? 6.338 -2.385 6.228 1.00 96.69 91 ASN A C 1
ATOM 683 O O . ASN A 1 91 ? 7.381 -1.758 6.414 1.00 96.69 91 ASN A O 1
ATOM 687 N N . CYS A 1 92 ? 5.515 -2.113 5.205 1.00 96.06 92 CYS A N 1
ATOM 688 C CA . CYS A 1 92 ? 5.728 -1.050 4.225 1.00 96.06 92 CYS A CA 1
ATOM 689 C C . CYS A 1 92 ? 5.845 0.343 4.863 1.00 96.06 92 CYS A C 1
ATOM 691 O O . CYS A 1 92 ? 6.552 1.196 4.332 1.00 96.06 92 CYS A O 1
ATOM 693 N N . VAL A 1 93 ? 5.227 0.577 6.026 1.00 95.56 93 VAL A N 1
ATOM 694 C CA . VAL A 1 93 ? 5.365 1.839 6.772 1.00 95.56 93 VAL A CA 1
ATOM 695 C C . VAL A 1 93 ? 6.806 2.020 7.264 1.00 95.56 93 VAL A C 1
ATOM 697 O O . VAL A 1 93 ? 7.340 3.127 7.236 1.00 95.56 93 VAL A O 1
ATOM 700 N N . LEU A 1 94 ? 7.461 0.927 7.667 1.00 93.50 94 LEU A N 1
ATOM 701 C CA . LEU A 1 94 ? 8.827 0.940 8.191 1.00 93.50 94 LEU A CA 1
ATOM 702 C C . LEU A 1 94 ? 9.879 0.866 7.078 1.00 93.50 94 LEU A C 1
ATOM 704 O O . LEU A 1 94 ? 10.828 1.648 7.086 1.00 93.50 94 LEU A O 1
ATOM 708 N N . TYR A 1 95 ? 9.717 -0.067 6.135 1.00 92.62 95 TYR A N 1
ATOM 709 C CA . TYR A 1 95 ? 10.741 -0.394 5.136 1.00 92.62 95 TYR A CA 1
ATOM 710 C C . TYR A 1 95 ? 10.577 0.335 3.799 1.00 92.62 95 TYR A C 1
ATOM 712 O O . TYR A 1 95 ? 11.580 0.627 3.155 1.00 92.62 95 TYR A O 1
ATOM 720 N N . ASP A 1 96 ? 9.341 0.620 3.378 1.00 94.12 96 ASP A N 1
ATOM 721 C CA . ASP A 1 96 ? 9.032 1.302 2.105 1.00 94.12 96 ASP A CA 1
ATOM 722 C C . ASP A 1 96 ? 8.633 2.775 2.318 1.00 94.12 96 ASP A C 1
ATOM 724 O O . ASP A 1 96 ? 8.362 3.498 1.362 1.00 94.12 96 ASP A O 1
ATOM 728 N N . HIS A 1 97 ? 8.581 3.226 3.579 1.00 93.62 97 HIS A N 1
ATOM 729 C CA . HIS A 1 97 ? 8.116 4.557 3.989 1.00 93.62 97 HIS A CA 1
ATOM 730 C C . HIS A 1 97 ? 6.734 4.923 3.422 1.00 93.62 97 HIS A C 1
ATOM 732 O O . HIS A 1 97 ? 6.429 6.097 3.179 1.00 93.62 97 HIS A O 1
ATOM 738 N N . GLN A 1 98 ? 5.891 3.914 3.194 1.00 94.38 98 GLN A N 1
ATOM 739 C CA . GLN A 1 98 ? 4.574 4.104 2.610 1.00 94.38 98 GLN A CA 1
ATOM 740 C C . GLN A 1 98 ? 3.658 4.844 3.590 1.00 94.38 98 GLN A C 1
ATOM 742 O O . GLN A 1 98 ? 3.526 4.474 4.755 1.00 94.38 98 GLN A O 1
ATOM 747 N N . GLN A 1 99 ? 2.973 5.871 3.087 1.00 94.50 99 GLN A N 1
ATOM 748 C CA . GLN A 1 99 ? 1.889 6.532 3.806 1.00 94.50 99 GLN A CA 1
ATOM 749 C C . GLN A 1 99 ? 0.596 5.750 3.575 1.00 94.50 99 GLN A C 1
ATOM 751 O O . GLN A 1 99 ? 0.142 5.615 2.438 1.00 94.50 99 GLN A O 1
ATOM 756 N N . VAL A 1 100 ? 0.019 5.216 4.650 1.00 97.19 100 VAL A N 1
ATOM 757 C CA . VAL A 1 100 ? -1.225 4.438 4.603 1.00 97.19 100 VAL A CA 1
ATOM 758 C C . VAL A 1 100 ? -2.399 5.257 5.131 1.00 97.19 100 VAL A C 1
ATOM 760 O O . VAL A 1 100 ? -2.248 6.131 5.985 1.00 97.19 100 VAL A O 1
ATOM 763 N N . HIS A 1 101 ? -3.596 4.964 4.629 1.00 97.31 101 HIS A N 1
ATOM 764 C CA . HIS A 1 101 ? -4.823 5.645 5.032 1.00 97.31 101 HIS A CA 1
ATOM 765 C C . HIS A 1 101 ? -5.887 4.625 5.410 1.00 97.31 101 HIS A C 1
ATOM 767 O O . HIS A 1 101 ? -6.193 3.724 4.628 1.00 97.31 101 HIS A O 1
ATOM 773 N N . ALA A 1 102 ? -6.441 4.781 6.611 1.00 97.69 102 ALA A N 1
ATOM 774 C CA . ALA A 1 102 ? -7.522 3.948 7.105 1.00 97.69 102 ALA A CA 1
ATOM 775 C C . ALA A 1 102 ? -8.866 4.588 6.753 1.00 97.69 102 ALA A C 1
ATOM 777 O O . ALA A 1 102 ? -9.098 5.763 7.030 1.00 97.69 102 ALA A O 1
ATOM 778 N N . THR A 1 103 ? -9.775 3.801 6.190 1.00 97.00 103 THR A N 1
ATOM 779 C CA . THR A 1 103 ? -11.163 4.209 5.935 1.00 97.00 103 THR A CA 1
ATOM 780 C C . THR A 1 103 ? -12.112 3.199 6.571 1.00 97.00 103 THR A C 1
ATOM 782 O O . THR A 1 103 ? -11.918 2.003 6.358 1.00 97.00 103 THR A O 1
ATOM 785 N N . PRO A 1 104 ? -13.110 3.607 7.374 1.00 96.94 104 PRO A N 1
ATOM 786 C CA . PRO A 1 104 ? -14.114 2.671 7.870 1.00 96.94 104 PRO A CA 1
ATOM 787 C C . PRO A 1 104 ? -14.832 1.987 6.702 1.00 96.94 104 PRO A C 1
ATOM 789 O O . PRO A 1 104 ? -15.168 2.644 5.718 1.00 96.94 104 PRO A O 1
ATOM 792 N N . LEU A 1 105 ? -15.051 0.673 6.797 1.00 94.00 105 LEU A N 1
ATOM 793 C CA . LEU A 1 105 ? -15.808 -0.067 5.781 1.00 94.00 105 LEU A CA 1
ATOM 794 C C . LEU A 1 105 ? -17.273 0.387 5.736 1.00 94.00 105 LEU A C 1
ATOM 796 O O . LEU A 1 105 ? -17.870 0.464 4.666 1.00 94.00 105 LEU A O 1
ATOM 800 N N . GLU A 1 106 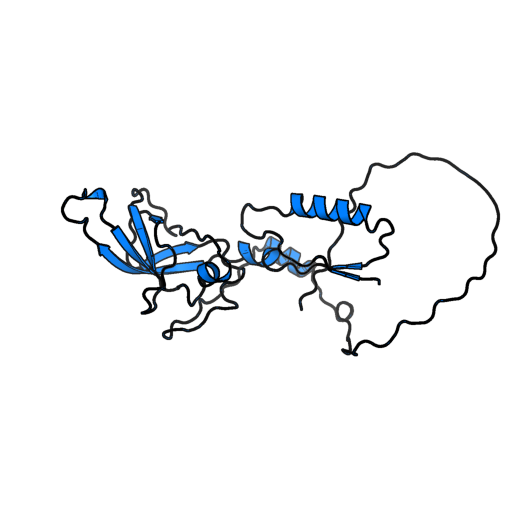? -17.841 0.658 6.908 1.00 90.56 106 GLU A N 1
ATOM 801 C CA . GLU A 1 106 ? -19.192 1.183 7.060 1.00 90.56 106 GLU A CA 1
ATOM 802 C C . GLU A 1 106 ? -19.127 2.704 7.191 1.00 90.56 106 GLU A C 1
ATOM 804 O O . GLU A 1 106 ? -18.432 3.238 8.059 1.00 90.56 106 GLU A O 1
ATOM 809 N N . GLU A 1 107 ? -19.848 3.406 6.319 1.00 86.25 107 GLU A N 1
ATOM 810 C CA . GLU A 1 107 ? -19.943 4.859 6.386 1.00 86.25 107 GLU A CA 1
ATOM 811 C C . GLU A 1 107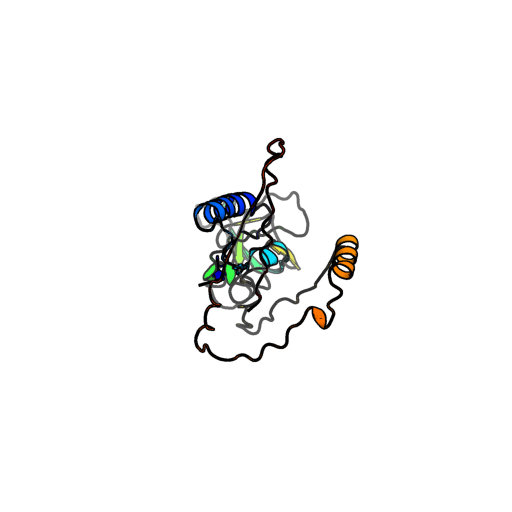 ? -20.711 5.292 7.638 1.00 86.25 107 GLU A C 1
ATOM 813 O O . GLU A 1 107 ? -21.744 4.725 7.997 1.00 86.25 107 GLU A O 1
ATOM 818 N N . THR A 1 108 ? -20.219 6.341 8.291 1.00 87.62 108 THR A N 1
ATOM 819 C CA . THR A 1 108 ? -20.875 6.959 9.442 1.00 87.62 108 THR A CA 1
ATOM 820 C C . THR A 1 108 ? -20.822 8.475 9.321 1.00 87.62 108 THR A C 1
ATOM 822 O O . THR A 1 108 ? -19.866 9.043 8.793 1.00 87.62 108 THR A O 1
ATOM 825 N N . SER A 1 109 ? -21.869 9.138 9.811 1.00 88.50 109 SER A N 1
ATOM 826 C CA . SER A 1 109 ? -21.934 10.600 9.914 1.00 88.50 109 SER A CA 1
ATOM 827 C C . SER A 1 109 ? -21.357 11.126 11.233 1.00 88.50 109 SER A C 1
ATOM 829 O O . SER A 1 109 ? -21.431 12.325 11.501 1.00 88.50 109 SER A O 1
ATOM 831 N N . GLU A 1 110 ? -20.817 10.247 12.081 1.00 91.88 110 GLU A N 1
ATOM 832 C CA . GLU A 1 110 ? -20.183 10.649 13.332 1.00 91.88 110 GLU A CA 1
ATOM 833 C C . GLU A 1 110 ? -18.920 11.483 13.081 1.00 91.88 110 GLU A C 1
ATOM 835 O O . GLU A 1 110 ? -18.142 11.240 12.157 1.00 91.88 110 GLU A O 1
ATOM 840 N N . ARG A 1 111 ? -18.707 12.490 13.936 1.00 91.00 111 ARG A N 1
ATOM 841 C CA . ARG A 1 111 ? -17.550 13.383 13.841 1.00 91.00 111 ARG A CA 1
ATOM 842 C C . ARG A 1 111 ? -16.264 12.600 14.102 1.00 91.00 111 ARG A C 1
ATOM 844 O O . ARG A 1 111 ? -16.169 11.879 15.093 1.00 91.00 111 ARG A O 1
ATOM 851 N N . ALA A 1 112 ? -15.264 12.799 13.247 1.00 92.94 112 ALA A N 1
ATOM 852 C CA . ALA A 1 112 ? -13.948 12.207 13.432 1.00 92.94 112 ALA A CA 1
ATOM 853 C C . ALA A 1 112 ? -13.262 12.731 14.708 1.00 92.94 112 ALA A C 1
ATOM 855 O O . ALA A 1 112 ? -13.347 13.918 15.032 1.00 92.94 112 ALA A O 1
ATOM 856 N N . GLN A 1 113 ? -12.594 11.831 15.426 1.00 92.12 113 GLN A N 1
ATOM 857 C CA . GLN A 1 113 ? -11.885 12.083 16.682 1.00 92.12 113 GLN A CA 1
ATOM 858 C C . GLN A 1 113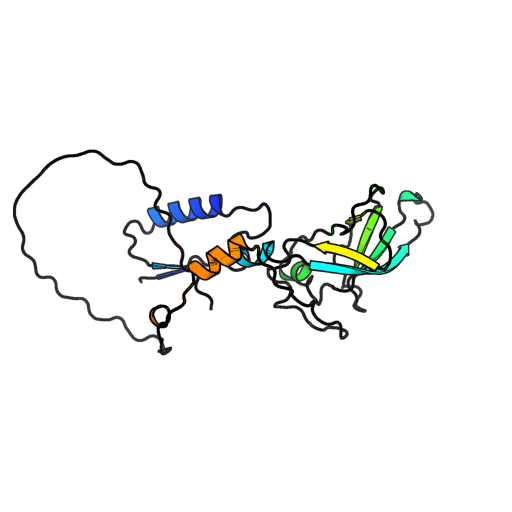 ? -10.410 11.708 16.527 1.00 92.12 113 GLN A C 1
ATOM 860 O O . GLN A 1 113 ? -10.062 10.907 15.658 1.00 92.12 113 GLN A O 1
ATOM 865 N N . GLN A 1 114 ? -9.539 12.309 17.339 1.00 94.06 114 GLN A N 1
ATOM 866 C CA . GLN A 1 114 ? -8.115 11.969 17.358 1.00 94.06 114 GLN A CA 1
ATOM 867 C C . GLN A 1 114 ? -7.920 10.539 17.874 1.00 94.06 114 GLN A C 1
ATOM 869 O O . GLN A 1 114 ? -8.500 10.128 18.884 1.00 94.06 114 GLN A O 1
ATOM 874 N N . CYS A 1 115 ? -7.114 9.765 17.156 1.00 96.06 115 CYS A N 1
ATOM 875 C CA . CYS A 1 115 ? -6.843 8.380 17.499 1.00 96.06 115 CYS A CA 1
ATOM 876 C C . CYS A 1 115 ? -5.465 7.915 17.025 1.00 96.06 115 CYS A C 1
ATOM 878 O O . CYS A 1 115 ? -4.792 8.587 16.242 1.00 96.06 115 CYS A O 1
ATOM 880 N N . SER A 1 116 ? -5.074 6.720 17.461 1.00 97.81 116 SER A N 1
ATOM 881 C CA . SER A 1 116 ? -3.955 5.970 16.887 1.00 97.81 116 SER A CA 1
ATOM 882 C C . SER A 1 116 ? -4.341 4.526 16.577 1.00 97.81 116 SER A C 1
ATOM 884 O O . SER A 1 116 ? -5.224 3.963 17.228 1.00 97.81 116 SER A O 1
ATOM 886 N N . ILE A 1 117 ? -3.701 3.939 15.565 1.00 98.56 117 ILE A N 1
ATOM 887 C CA . ILE A 1 117 ? -3.964 2.577 15.084 1.00 98.56 117 ILE A CA 1
ATOM 888 C C . ILE A 1 117 ? -2.723 1.717 15.289 1.00 98.56 117 ILE A C 1
ATOM 890 O O . ILE A 1 117 ? -1.629 2.080 14.856 1.00 98.56 117 ILE A O 1
ATOM 894 N N . TRP A 1 118 ? -2.918 0.573 15.930 1.00 98.62 118 TRP A N 1
ATOM 895 C CA . TRP A 1 118 ? -1.873 -0.335 16.387 1.00 98.62 118 TRP A CA 1
ATOM 896 C C . TRP A 1 118 ? -2.101 -1.728 15.824 1.00 98.62 118 TRP A C 1
ATOM 898 O O . TRP A 1 118 ? -3.250 -2.131 15.631 1.00 98.62 118 TRP A O 1
ATOM 908 N N . GLY A 1 119 ? -1.016 -2.456 15.588 1.00 98.38 119 GLY A N 1
ATOM 909 C CA . GLY A 1 119 ? -1.084 -3.866 15.244 1.00 98.38 119 GLY A CA 1
ATOM 910 C C . GLY A 1 119 ? -1.338 -4.763 16.462 1.00 98.38 119 GLY A C 1
ATOM 911 O O . GLY A 1 119 ? -1.482 -4.280 17.592 1.00 98.38 119 GLY A O 1
ATOM 912 N N . PRO A 1 120 ? -1.431 -6.083 16.240 1.00 97.94 120 PRO A N 1
ATOM 913 C CA . PRO A 1 120 ? -1.864 -7.035 17.256 1.00 97.94 120 PRO A CA 1
ATOM 914 C C . PRO A 1 120 ? -0.719 -7.564 18.133 1.00 97.94 120 PRO A C 1
ATOM 916 O O . PRO A 1 120 ? -0.973 -8.326 19.070 1.00 97.94 120 PRO A O 1
ATOM 919 N N . SER A 1 121 ? 0.541 -7.243 17.820 1.00 97.19 121 SER A N 1
ATOM 920 C CA . SER A 1 121 ? 1.678 -7.807 18.544 1.00 97.19 121 SER A CA 1
ATOM 921 C C . SER A 1 121 ? 1.841 -7.214 19.946 1.00 97.19 121 SER A C 1
ATOM 923 O O . SER A 1 121 ? 1.215 -6.230 20.332 1.00 97.19 121 SER A O 1
ATOM 925 N N . CYS A 1 122 ? 2.699 -7.849 20.745 1.00 95.06 122 CYS A N 1
ATOM 926 C CA . CYS A 1 122 ? 3.049 -7.356 22.077 1.00 95.06 122 CYS A CA 1
ATOM 927 C C . CYS A 1 122 ? 4.153 -6.285 22.043 1.00 95.06 122 CYS A C 1
ATOM 929 O O . CYS A 1 122 ? 4.601 -5.863 23.108 1.00 95.06 122 CYS A O 1
ATOM 931 N N . ASP A 1 123 ? 4.625 -5.890 20.856 1.00 96.31 123 ASP A N 1
ATOM 932 C CA . ASP A 1 123 ? 5.669 -4.881 20.704 1.00 96.31 123 ASP A CA 1
ATOM 933 C C . ASP A 1 123 ? 5.056 -3.473 20.690 1.00 96.31 123 ASP A C 1
ATOM 935 O O . ASP A 1 123 ? 4.135 -3.179 19.930 1.00 96.31 123 ASP A O 1
ATOM 939 N N . GLY A 1 124 ? 5.591 -2.573 21.518 1.00 95.44 124 GLY A N 1
ATOM 940 C CA . GLY A 1 124 ? 5.185 -1.167 21.546 1.00 95.44 124 GLY A CA 1
ATOM 941 C C . GLY A 1 124 ? 5.574 -0.379 20.289 1.00 95.44 124 GLY A C 1
ATOM 942 O O . GLY A 1 124 ? 5.152 0.765 20.147 1.00 95.44 124 GLY A O 1
ATOM 943 N N . LEU A 1 125 ? 6.370 -0.959 19.388 1.00 95.88 125 LEU A N 1
ATOM 944 C CA . LEU A 1 125 ? 6.679 -0.400 18.072 1.00 95.88 125 LEU A CA 1
ATOM 945 C C . LEU A 1 125 ? 5.681 -0.824 16.987 1.00 95.88 125 LEU A C 1
ATOM 947 O 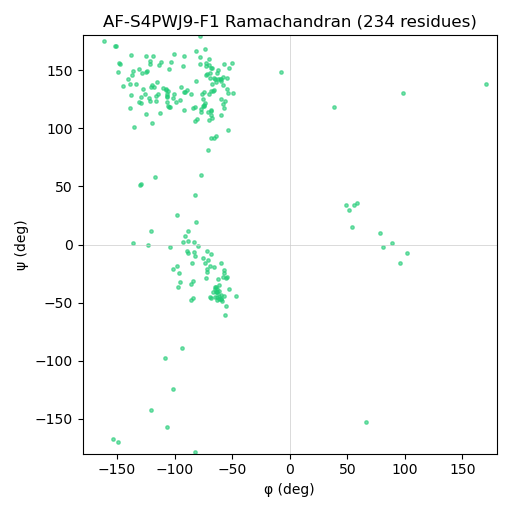O . LEU A 1 125 ? 5.750 -0.304 15.874 1.00 95.88 125 LEU A O 1
ATOM 951 N N . ASP A 1 126 ? 4.732 -1.713 17.297 1.00 97.94 126 ASP A N 1
ATOM 952 C CA . ASP A 1 126 ? 3.671 -2.137 16.378 1.00 97.94 126 ASP A CA 1
ATOM 953 C C . ASP A 1 126 ? 2.560 -1.085 16.264 1.00 97.94 126 ASP A C 1
ATOM 955 O O . ASP A 1 126 ? 1.392 -1.297 16.596 1.00 97.94 126 ASP A O 1
ATOM 959 N N . CYS A 1 127 ? 2.960 0.104 15.824 1.00 97.75 127 CYS A N 1
ATOM 960 C CA . CYS A 1 127 ? 2.113 1.266 15.630 1.00 97.75 127 CYS A CA 1
ATOM 961 C C . CYS A 1 127 ? 2.030 1.577 14.135 1.00 97.75 127 CYS A C 1
ATOM 963 O O . CYS A 1 127 ? 3.021 1.952 13.511 1.00 97.75 127 CYS A O 1
ATOM 965 N N . VAL A 1 128 ? 0.838 1.416 13.563 1.00 98.12 128 VAL A N 1
ATOM 966 C CA . VAL A 1 128 ? 0.585 1.605 12.129 1.00 98.12 128 VAL A CA 1
ATOM 967 C C . VAL A 1 128 ? 0.347 3.081 11.815 1.00 98.12 128 VAL A C 1
ATOM 969 O O . VAL A 1 128 ? 0.917 3.615 10.867 1.00 98.12 128 VAL A O 1
ATOM 972 N N . LEU A 1 129 ? -0.484 3.754 12.618 1.00 98.00 129 LEU A N 1
ATOM 973 C CA . LEU A 1 129 ? -0.779 5.183 12.483 1.00 98.00 129 LEU A CA 1
ATOM 974 C C . LEU A 1 129 ? -0.745 5.853 13.868 1.00 98.00 129 LEU A C 1
ATOM 976 O O . LEU A 1 129 ? -1.721 5.744 14.613 1.00 98.00 129 LEU A O 1
ATOM 980 N N . PRO A 1 130 ? 0.345 6.555 14.236 1.00 96.25 130 PRO A N 1
ATOM 981 C CA . PRO A 1 130 ? 0.510 7.125 15.578 1.00 96.25 130 PRO A CA 1
ATOM 982 C C . PRO A 1 130 ? -0.388 8.338 15.851 1.00 96.25 130 PRO A C 1
ATOM 984 O O . PRO A 1 130 ? -0.767 8.572 16.996 1.00 96.25 130 PRO A O 1
ATOM 987 N N . THR A 1 131 ? -0.747 9.095 14.814 1.00 94.94 131 THR A N 1
ATOM 988 C CA . THR A 1 131 ? -1.680 10.224 14.893 1.00 94.94 131 THR A CA 1
ATOM 989 C C . THR A 1 131 ? -2.589 10.177 13.679 1.00 94.94 131 THR A C 1
ATOM 991 O O . THR A 1 131 ? -2.124 10.265 12.543 1.00 94.94 131 THR A O 1
ATOM 994 N N . TYR A 1 132 ? -3.884 10.008 13.912 1.00 96.75 132 TYR A N 1
ATOM 995 C CA . TYR A 1 132 ? -4.876 9.921 12.852 1.00 96.75 132 TYR A CA 1
ATOM 996 C C . TYR A 1 132 ? -6.232 10.439 13.328 1.00 96.75 132 TYR A C 1
ATOM 998 O O . TYR A 1 132 ? -6.428 10.701 14.514 1.00 96.75 132 TYR A O 1
ATOM 1006 N N . SER A 1 133 ? -7.175 10.587 12.400 1.00 95.38 133 SER A N 1
ATOM 1007 C CA . SER A 1 133 ? -8.539 10.972 12.739 1.00 95.38 133 SER A CA 1
ATOM 1008 C C . SER A 1 133 ? -9.540 10.048 12.068 1.00 95.38 133 SER A C 1
ATOM 1010 O O . SER A 1 133 ? -9.548 9.911 10.846 1.00 95.38 133 SER A O 1
ATOM 1012 N N . LEU A 1 134 ? -10.378 9.413 12.884 1.00 94.94 134 LEU A N 1
ATOM 1013 C CA . LEU A 1 134 ? -11.447 8.526 12.441 1.00 94.94 134 LEU A CA 1
ATOM 1014 C C . LEU A 1 134 ? -12.720 8.818 13.229 1.00 94.94 134 LEU A C 1
ATOM 1016 O O . LEU A 1 134 ? -12.638 9.177 14.408 1.00 94.94 134 LEU A O 1
ATOM 1020 N N . PRO A 1 135 ? -13.905 8.628 12.629 1.00 94.56 135 PRO A N 1
ATOM 1021 C CA . PRO A 1 135 ? -15.126 8.466 13.407 1.00 94.56 135 PRO A CA 1
ATOM 1022 C C . PRO A 1 135 ? -14.947 7.362 14.466 1.00 94.56 135 PRO A C 1
ATOM 1024 O O . PRO A 1 135 ? -14.164 6.434 14.230 1.00 94.56 135 PRO A O 1
ATOM 1027 N N . PRO A 1 136 ? -15.649 7.417 15.609 1.00 93.94 136 PRO A N 1
ATOM 1028 C CA . PRO A 1 136 ? -15.564 6.389 16.641 1.00 93.94 136 PRO A CA 1
ATOM 1029 C C . PRO A 1 136 ? -15.729 4.972 16.078 1.00 93.94 136 PRO A C 1
ATOM 1031 O O . PRO A 1 136 ? -16.665 4.702 15.330 1.00 93.94 136 PRO A O 1
ATOM 1034 N N . GLN A 1 137 ? -14.819 4.067 16.439 1.00 95.38 137 GLN A N 1
ATOM 1035 C CA . GLN A 1 137 ? -14.862 2.658 16.035 1.00 95.38 137 GLN A CA 1
ATOM 1036 C C . GLN A 1 137 ? -15.110 1.755 17.243 1.00 95.38 137 GLN A C 1
ATOM 1038 O O . GLN A 1 137 ? -14.781 2.088 18.385 1.00 95.38 137 GLN A O 1
ATOM 1043 N N . ARG A 1 138 ? -15.677 0.577 16.988 1.00 94.31 138 ARG A N 1
ATOM 1044 C CA . ARG A 1 138 ? -15.952 -0.470 17.976 1.00 94.31 138 ARG A CA 1
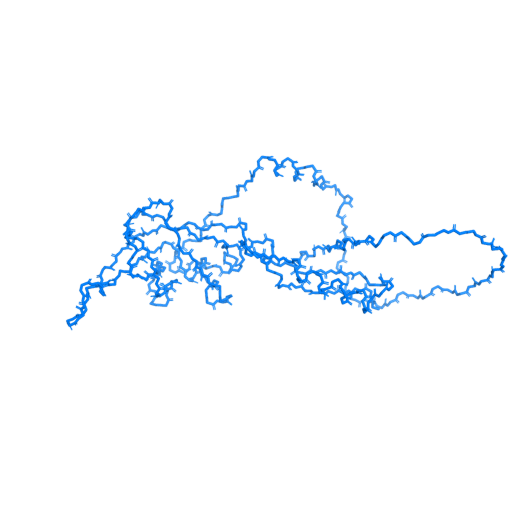ATOM 1045 C C . ARG A 1 138 ? -15.244 -1.759 17.584 1.00 94.31 138 ARG A C 1
ATOM 1047 O O . ARG A 1 138 ? -14.944 -1.993 16.413 1.00 94.31 138 ARG A O 1
ATOM 1054 N N . THR A 1 139 ? -15.027 -2.631 18.564 1.00 96.81 139 THR A N 1
ATOM 1055 C CA . THR A 1 139 ? -14.581 -4.000 18.296 1.00 96.81 139 THR A CA 1
ATOM 1056 C C . THR A 1 139 ? -15.523 -4.679 17.298 1.00 96.81 139 THR A C 1
ATOM 1058 O O . THR A 1 139 ? -16.741 -4.647 17.470 1.00 96.81 139 THR A O 1
ATOM 1061 N N . GLY A 1 140 ? -14.951 -5.289 16.262 1.00 95.19 140 GLY A N 1
ATOM 1062 C CA . GLY A 1 140 ? -15.672 -5.914 15.154 1.00 95.19 140 GLY A CA 1
ATOM 1063 C C . GLY A 1 140 ? -15.841 -5.019 13.924 1.00 95.19 140 GLY A C 1
ATOM 1064 O O . GLY A 1 140 ? -16.120 -5.550 12.850 1.00 95.19 140 GLY A O 1
ATOM 1065 N N . ASN A 1 141 ? -15.634 -3.699 14.031 1.00 96.38 141 ASN A N 1
ATOM 1066 C CA . ASN A 1 141 ? -15.600 -2.836 12.850 1.00 96.38 141 ASN A CA 1
ATOM 1067 C C . ASN A 1 141 ? -14.360 -3.123 11.996 1.00 96.38 141 ASN A C 1
ATOM 1069 O O . ASN A 1 141 ? -13.314 -3.546 12.495 1.00 96.38 141 ASN A O 1
ATOM 1073 N N . TRP A 1 142 ? -14.488 -2.876 10.695 1.00 97.75 142 TRP A N 1
ATOM 1074 C CA . TRP A 1 142 ? -13.432 -3.094 9.715 1.00 97.75 142 TRP A CA 1
ATOM 1075 C C . TRP A 1 142 ? -12.905 -1.768 9.189 1.00 97.75 142 TRP A C 1
ATOM 1077 O O . TRP A 1 142 ? -13.677 -0.885 8.816 1.00 97.75 142 TRP A O 1
ATOM 1087 N N . LEU A 1 143 ? -11.583 -1.669 9.118 1.00 98.19 143 LEU A N 1
ATOM 1088 C CA . LEU A 1 143 ? -10.862 -0.578 8.488 1.00 98.19 143 LEU A CA 1
ATOM 1089 C C . LEU A 1 143 ? -10.246 -1.072 7.181 1.00 98.19 143 LEU A C 1
ATOM 1091 O O . LEU A 1 143 ? -9.646 -2.145 7.121 1.00 98.19 143 LEU A O 1
ATOM 1095 N N . VAL A 1 144 ? -10.411 -0.276 6.137 1.00 98.19 144 VAL A N 1
ATOM 1096 C CA . VAL A 1 144 ? -9.976 -0.543 4.772 1.00 98.19 144 VAL A CA 1
ATOM 1097 C C . VAL A 1 144 ? -8.786 0.346 4.436 1.00 98.19 144 VAL A C 1
ATOM 1099 O O . VAL A 1 144 ? -8.827 1.560 4.649 1.00 98.19 144 VAL A O 1
ATOM 1102 N N . PHE A 1 145 ? -7.757 -0.270 3.865 1.00 98.31 145 PHE A N 1
ATOM 1103 C CA . PHE A 1 145 ? -6.514 0.353 3.431 1.00 98.31 145 PHE A CA 1
ATOM 1104 C C . PHE A 1 145 ? -6.299 0.028 1.951 1.00 98.31 145 PHE A C 1
ATOM 1106 O O . PHE A 1 145 ? -6.107 -1.132 1.572 1.00 98.31 145 PHE A O 1
ATOM 1113 N N . LYS A 1 146 ? -6.384 1.051 1.100 1.00 97.75 146 LYS A N 1
ATOM 1114 C CA . LYS A 1 146 ? -6.151 0.933 -0.348 1.00 97.75 146 LYS A CA 1
ATOM 1115 C C . LYS A 1 146 ? -4.654 0.962 -0.662 1.00 97.75 146 LYS A C 1
ATOM 1117 O O . LYS A 1 146 ? -3.851 1.334 0.188 1.00 97.75 146 LYS A O 1
ATOM 1122 N N . ASP A 1 147 ? -4.305 0.595 -1.893 1.00 97.75 147 ASP A N 1
ATOM 1123 C CA . ASP A 1 147 ? -2.933 0.624 -2.418 1.00 97.75 147 ASP A CA 1
ATOM 1124 C C . ASP A 1 147 ? -1.934 -0.239 -1.615 1.00 97.75 147 ASP A C 1
ATOM 1126 O O . ASP A 1 147 ? -0.763 0.107 -1.457 1.00 97.75 147 ASP A O 1
ATOM 1130 N N . MET A 1 148 ? -2.395 -1.385 -1.101 1.00 98.00 148 MET A N 1
ATOM 1131 C CA . MET A 1 148 ? -1.636 -2.259 -0.189 1.00 98.00 148 MET A CA 1
ATOM 1132 C C . MET A 1 148 ? -0.949 -3.440 -0.896 1.00 98.00 148 MET A C 1
ATOM 1134 O O . MET A 1 148 ? -0.728 -4.489 -0.289 1.00 98.00 148 MET A O 1
ATOM 1138 N N . GLY A 1 149 ? -0.637 -3.320 -2.190 1.00 96.56 149 GLY A N 1
ATOM 1139 C CA . GLY A 1 149 ? -0.115 -4.446 -2.980 1.00 96.56 149 GLY A CA 1
ATOM 1140 C C . GLY A 1 149 ? 1.397 -4.503 -3.165 1.00 96.56 149 GLY A C 1
ATOM 1141 O O . GLY A 1 149 ? 1.927 -5.558 -3.508 1.00 96.56 149 GLY A O 1
ATOM 1142 N N . ALA A 1 150 ? 2.109 -3.398 -2.951 1.00 96.81 150 ALA A N 1
ATOM 1143 C CA . ALA A 1 150 ? 3.551 -3.329 -3.165 1.00 96.81 150 ALA A CA 1
ATOM 1144 C C . ALA A 1 150 ? 4.299 -3.306 -1.832 1.00 96.81 150 ALA A C 1
ATOM 1146 O O . ALA A 1 150 ? 3.981 -2.495 -0.974 1.00 96.81 150 ALA A O 1
ATOM 1147 N N . TYR A 1 151 ? 5.301 -4.180 -1.685 1.00 96.25 151 TYR A N 1
ATOM 1148 C CA . TYR A 1 151 ? 6.170 -4.251 -0.499 1.00 96.25 151 TYR A CA 1
ATOM 1149 C C . TYR A 1 151 ? 5.415 -4.447 0.830 1.00 96.25 151 TYR A C 1
ATOM 1151 O O . TYR A 1 151 ? 5.832 -3.955 1.870 1.00 96.25 151 TYR A O 1
ATOM 1159 N N . THR A 1 152 ? 4.307 -5.195 0.790 1.00 97.00 152 THR A N 1
ATOM 1160 C CA . THR A 1 152 ? 3.479 -5.557 1.952 1.00 97.00 152 THR A CA 1
ATOM 1161 C C . THR A 1 152 ? 3.649 -7.043 2.298 1.00 97.00 152 THR A C 1
ATOM 1163 O O . THR A 1 152 ? 4.642 -7.437 2.905 1.00 97.00 152 THR A O 1
ATOM 1166 N N . ILE A 1 153 ? 2.737 -7.909 1.847 1.00 94.69 153 ILE A N 1
ATOM 1167 C CA . ILE A 1 153 ? 2.730 -9.358 2.111 1.00 94.69 153 ILE A CA 1
ATOM 1168 C C . ILE A 1 153 ? 4.054 -10.069 1.759 1.00 94.69 153 ILE A C 1
ATOM 1170 O O . ILE A 1 153 ? 4.435 -10.951 2.528 1.00 94.69 153 ILE A O 1
ATOM 1174 N N . PRO A 1 154 ? 4.785 -9.733 0.668 1.00 93.69 154 PRO A N 1
ATOM 1175 C CA . PRO A 1 154 ? 6.011 -10.455 0.303 1.00 93.69 154 PRO A CA 1
ATOM 1176 C C . PRO A 1 154 ? 7.104 -10.485 1.379 1.00 93.69 154 PRO A C 1
ATOM 1178 O O . PRO A 1 154 ? 7.960 -11.363 1.348 1.00 93.69 154 PRO A O 1
ATOM 1181 N N . VAL A 1 155 ? 7.079 -9.536 2.314 1.00 92.94 155 VAL A N 1
ATOM 1182 C CA . VAL A 1 155 ? 8.052 -9.403 3.411 1.00 92.94 155 VAL A CA 1
ATOM 1183 C C . VAL A 1 155 ? 7.383 -9.477 4.792 1.00 92.94 155 VAL A C 1
ATOM 1185 O O . VAL A 1 155 ? 8.015 -9.199 5.808 1.00 92.94 155 VAL A O 1
ATOM 1188 N N . ALA A 1 156 ? 6.110 -9.884 4.846 1.00 94.50 156 ALA A N 1
ATOM 1189 C CA . ALA A 1 156 ? 5.383 -10.090 6.092 1.00 94.50 156 ALA A CA 1
ATOM 1190 C C . ALA A 1 156 ? 5.884 -11.340 6.836 1.00 94.50 156 ALA A C 1
ATOM 1192 O O . ALA A 1 156 ? 6.243 -12.353 6.231 1.00 94.50 156 ALA A O 1
ATOM 1193 N N . SER A 1 157 ? 5.850 -11.291 8.166 1.00 94.06 157 SER A N 1
ATOM 1194 C CA . SER A 1 157 ? 6.288 -12.379 9.042 1.00 94.06 157 SER A CA 1
ATOM 1195 C C . SER A 1 157 ? 5.173 -12.806 10.002 1.00 94.06 157 SER A C 1
ATOM 1197 O O . SER A 1 157 ? 4.381 -11.964 10.426 1.00 94.06 157 SER A O 1
ATOM 1199 N N . PRO A 1 158 ? 5.116 -14.084 10.417 1.00 95.12 158 PRO A N 1
ATOM 1200 C CA . PRO A 1 158 ? 4.166 -14.545 11.425 1.00 95.12 158 PRO A CA 1
ATOM 1201 C C . PRO A 1 158 ? 4.659 -14.259 12.858 1.00 95.12 158 PRO A C 1
ATOM 1203 O O . PRO A 1 158 ? 4.601 -15.123 13.740 1.00 95.12 158 PRO A O 1
ATOM 1206 N N . PHE A 1 159 ? 5.219 -13.069 13.092 1.00 95.81 159 PHE A N 1
ATOM 1207 C CA . PHE A 1 159 ? 5.698 -12.653 14.410 1.00 95.81 159 PHE A CA 1
ATOM 1208 C C . PHE A 1 159 ? 4.556 -12.695 15.441 1.00 95.81 159 PHE A C 1
ATOM 1210 O O . PHE A 1 159 ? 3.391 -12.467 15.114 1.00 95.81 159 PHE A O 1
ATOM 1217 N N . ASN A 1 160 ? 4.873 -13.062 16.686 1.00 96.94 160 ASN A N 1
ATOM 1218 C CA . ASN A 1 160 ? 3.898 -13.366 17.745 1.00 96.94 160 ASN A CA 1
ATOM 1219 C C . ASN A 1 160 ? 2.832 -14.428 17.387 1.00 96.94 160 ASN A C 1
ATOM 1221 O O . ASN A 1 160 ? 1.849 -14.580 18.109 1.00 96.94 160 ASN A O 1
ATOM 1225 N N . GLY A 1 161 ? 3.032 -15.201 16.313 1.00 95.88 161 GLY A N 1
ATOM 1226 C CA . GLY A 1 161 ? 2.109 -16.252 15.883 1.00 95.88 161 GLY A CA 1
ATOM 1227 C C . GLY A 1 161 ? 0.875 -15.747 15.131 1.00 95.88 161 GLY A C 1
ATOM 1228 O O . GLY A 1 161 ? -0.031 -16.541 14.873 1.00 95.88 161 GLY A O 1
ATOM 1229 N N . PHE A 1 162 ? 0.822 -14.464 14.759 1.00 95.44 162 PHE A N 1
ATOM 1230 C CA . PHE A 1 162 ? -0.270 -13.933 13.944 1.00 95.44 162 PHE A CA 1
ATOM 1231 C C . PHE A 1 162 ? -0.094 -14.346 12.474 1.00 95.44 162 PHE A C 1
ATOM 1233 O O . PHE A 1 162 ? 0.991 -14.178 11.920 1.00 95.44 162 PHE A O 1
ATOM 1240 N N . PRO A 1 163 ? -1.120 -14.915 11.819 1.00 93.69 163 PRO A N 1
ATOM 1241 C CA . PRO A 1 163 ? -1.010 -15.331 10.426 1.00 93.69 163 PRO A CA 1
ATOM 1242 C C . PRO A 1 163 ? -0.998 -14.125 9.482 1.00 93.69 163 PRO A C 1
ATOM 1244 O O . PRO A 1 163 ? -1.602 -13.092 9.767 1.00 93.69 163 PRO A O 1
ATOM 1247 N N . THR A 1 164 ? -0.389 -14.287 8.307 1.00 91.38 164 THR A N 1
ATOM 1248 C CA . THR A 1 164 ? -0.520 -13.302 7.229 1.00 91.38 164 THR A CA 1
ATOM 1249 C C . THR A 1 164 ? -1.945 -13.310 6.652 1.00 91.38 164 THR A C 1
ATOM 1251 O O . THR A 1 164 ? -2.596 -14.365 6.620 1.00 91.38 164 THR A O 1
ATOM 1254 N N . PRO A 1 165 ? -2.473 -12.160 6.186 1.00 91.94 165 PRO A N 1
ATOM 1255 C CA . PRO A 1 165 ? -3.824 -12.099 5.641 1.00 91.94 165 PRO A CA 1
ATOM 1256 C C . PRO A 1 165 ? -4.018 -13.002 4.422 1.00 91.94 165 PRO A C 1
ATOM 1258 O O . PRO A 1 165 ? -3.166 -13.112 3.539 1.00 91.94 165 PRO A O 1
ATOM 1261 N N . LYS A 1 166 ? -5.199 -13.618 4.329 1.00 91.31 166 LYS A N 1
ATOM 1262 C CA . LYS A 1 166 ? -5.570 -14.422 3.162 1.00 91.31 166 LYS A CA 1
ATOM 1263 C C . LYS A 1 166 ? -5.917 -13.521 1.978 1.00 91.31 166 LYS A C 1
ATOM 1265 O O . LYS A 1 166 ? -6.915 -12.804 2.016 1.00 91.31 166 LYS A O 1
ATOM 1270 N N . VAL A 1 167 ? -5.173 -13.659 0.885 1.00 91.69 167 VAL A N 1
ATOM 1271 C CA . VAL A 1 167 ? -5.474 -12.985 -0.385 1.00 91.69 167 VAL A CA 1
ATOM 1272 C C . VAL A 1 167 ? -6.668 -13.652 -1.071 1.00 91.69 167 VAL A C 1
ATOM 1274 O O . VAL A 1 167 ? -6.726 -14.877 -1.217 1.00 91.69 167 VAL A O 1
ATOM 1277 N N . ARG A 1 168 ? -7.633 -12.840 -1.510 1.00 87.19 168 ARG A N 1
ATOM 1278 C CA . ARG A 1 168 ? -8.760 -13.269 -2.345 1.00 87.19 168 ARG A CA 1
ATOM 1279 C C . ARG A 1 168 ? -8.709 -12.510 -3.663 1.00 87.19 168 ARG A C 1
ATOM 1281 O O . ARG A 1 168 ? -9.050 -11.335 -3.706 1.00 87.19 168 ARG A O 1
ATOM 1288 N N . ALA A 1 169 ? -8.276 -13.191 -4.720 1.00 87.12 169 ALA A N 1
ATOM 1289 C CA . ALA A 1 169 ? -8.269 -12.619 -6.057 1.00 87.12 169 ALA A CA 1
ATOM 1290 C C . ALA A 1 169 ? -9.707 -12.461 -6.567 1.00 87.12 169 ALA A C 1
ATOM 1292 O O . ALA A 1 169 ? -10.501 -13.405 -6.525 1.00 87.12 169 ALA A O 1
ATOM 1293 N N . VAL A 1 170 ? -10.022 -11.265 -7.050 1.00 84.38 170 VAL A N 1
ATOM 1294 C CA . VAL A 1 170 ? -11.275 -10.943 -7.732 1.00 84.38 170 VAL A CA 1
ATOM 1295 C C . VAL A 1 170 ? -10.936 -10.279 -9.056 1.00 84.38 170 VAL A C 1
ATOM 1297 O O . VAL A 1 170 ? -9.918 -9.603 -9.179 1.00 84.38 170 VAL A O 1
ATOM 1300 N N . VAL A 1 171 ? -11.775 -10.494 -10.059 1.00 84.31 171 VAL A N 1
ATOM 1301 C CA . VAL A 1 171 ? -11.594 -9.920 -11.389 1.00 84.31 171 VAL A CA 1
ATOM 1302 C C . VAL A 1 171 ? -12.965 -9.591 -11.956 1.00 84.31 171 VAL A C 1
ATOM 1304 O O . VAL A 1 171 ? -13.910 -10.370 -11.812 1.00 84.31 171 VAL A O 1
ATOM 1307 N N . ASP A 1 172 ? -13.081 -8.420 -12.569 1.00 87.56 172 ASP A N 1
ATOM 1308 C CA . ASP A 1 172 ? -14.283 -8.050 -13.303 1.00 87.56 172 ASP A CA 1
ATOM 1309 C C . ASP A 1 172 ? -14.506 -9.003 -14.494 1.00 87.56 172 ASP A C 1
ATOM 1311 O O . ASP A 1 172 ? -13.559 -9.494 -15.111 1.00 87.56 172 ASP A O 1
ATOM 1315 N N . LYS A 1 173 ? -15.768 -9.272 -14.844 1.00 83.88 173 LYS A N 1
ATOM 1316 C CA . LYS A 1 173 ? -16.111 -10.228 -15.908 1.00 83.88 173 LYS A CA 1
ATOM 1317 C C . LYS A 1 173 ? -15.600 -9.785 -17.283 1.00 83.88 173 LYS A C 1
ATOM 1319 O O . LYS A 1 173 ? -15.184 -10.632 -18.080 1.00 83.88 173 LYS A O 1
ATOM 1324 N N . HIS A 1 174 ? -15.663 -8.491 -17.586 1.00 86.56 174 HIS A N 1
ATOM 1325 C CA . HIS A 1 174 ? -15.165 -7.956 -18.848 1.00 86.56 174 HIS A CA 1
ATOM 1326 C C . HIS A 1 174 ? -13.639 -8.067 -18.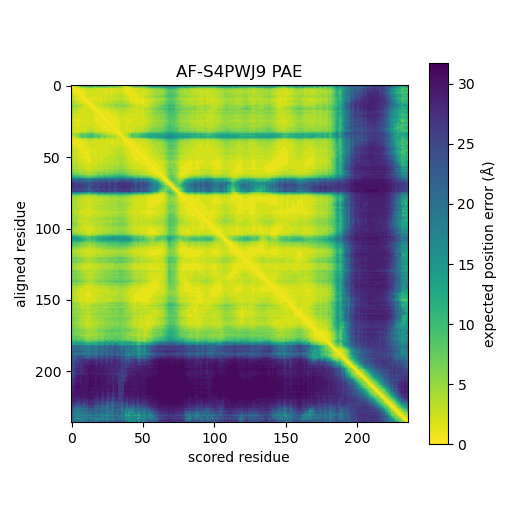906 1.00 86.56 174 HIS A C 1
ATOM 1328 O O . HIS A 1 174 ? -13.113 -8.609 -19.879 1.00 86.56 174 HIS A O 1
ATOM 1334 N N . LEU A 1 175 ? -12.945 -7.684 -17.829 1.00 83.12 175 LEU A N 1
ATOM 1335 C CA . LEU A 1 175 ? -11.492 -7.854 -17.730 1.00 83.12 175 LEU A CA 1
ATOM 1336 C C . LEU A 1 175 ? -11.075 -9.329 -17.834 1.00 83.12 175 LEU A C 1
ATOM 1338 O O . LEU A 1 175 ? -10.149 -9.651 -18.568 1.00 83.12 175 LEU A O 1
ATOM 1342 N N . TRP A 1 176 ? -11.786 -10.240 -17.169 1.00 81.62 176 TRP A N 1
ATOM 1343 C CA . TRP A 1 176 ? -11.549 -11.682 -17.281 1.00 81.62 176 TRP A CA 1
ATOM 1344 C C . TRP A 1 176 ? -11.659 -12.178 -18.725 1.00 81.62 176 TRP A C 1
ATOM 1346 O O . TRP A 1 176 ? -10.820 -12.952 -19.182 1.00 81.62 176 TRP A O 1
ATOM 1356 N N . THR A 1 177 ? -12.688 -11.727 -19.446 1.00 81.38 177 THR A N 1
ATOM 1357 C CA . THR A 1 177 ? -12.907 -12.111 -20.848 1.00 81.38 177 THR A CA 1
ATOM 1358 C C . THR A 1 177 ? -11.751 -11.631 -21.720 1.00 81.38 177 THR A C 1
ATOM 1360 O O . THR A 1 177 ? -11.165 -12.426 -22.447 1.00 81.38 177 THR A O 1
ATOM 1363 N N . MET A 1 178 ? -11.361 -10.365 -21.560 1.00 84.00 178 MET A N 1
ATOM 1364 C CA . MET A 1 178 ? -10.222 -9.777 -22.260 1.00 84.00 178 MET A CA 1
ATOM 1365 C C . MET A 1 178 ? -8.914 -10.525 -21.956 1.00 84.00 178 MET A C 1
ATOM 1367 O O . MET A 1 178 ? -8.197 -10.902 -22.877 1.00 84.00 178 MET A O 1
ATOM 1371 N N . LEU A 1 179 ? -8.617 -10.798 -20.681 1.00 82.44 179 LEU A N 1
ATOM 1372 C CA . LEU A 1 179 ? -7.400 -11.506 -20.269 1.00 82.44 179 LEU A CA 1
ATOM 1373 C C . LEU A 1 179 ? -7.343 -12.935 -20.819 1.00 82.44 179 LEU A C 1
ATOM 1375 O O . LEU A 1 179 ? -6.288 -13.378 -21.272 1.00 82.44 179 LEU A O 1
ATOM 1379 N N . LYS A 1 180 ? -8.474 -13.649 -20.818 1.00 76.62 180 LYS A N 1
ATOM 1380 C CA . LYS A 1 180 ? -8.565 -15.002 -21.381 1.00 76.62 180 LYS A CA 1
ATOM 1381 C C . LYS A 1 180 ? -8.249 -15.020 -22.881 1.00 76.62 180 LYS A C 1
ATOM 1383 O O . LYS A 1 180 ? -7.674 -15.991 -23.363 1.00 76.62 180 LYS A O 1
ATOM 1388 N N . GLU A 1 181 ? -8.633 -13.974 -23.609 1.00 73.94 181 GLU A N 1
ATOM 1389 C CA . GLU A 1 181 ? -8.412 -13.853 -25.056 1.00 73.94 181 GLU A CA 1
ATOM 1390 C C . GLU A 1 181 ? -7.023 -13.303 -25.408 1.00 73.94 181 GLU A C 1
ATOM 1392 O O . GLU A 1 181 ? -6.455 -13.692 -26.425 1.00 73.94 181 GLU A O 1
ATOM 1397 N N . LEU A 1 182 ? -6.451 -12.446 -24.558 1.00 70.75 182 LEU A N 1
ATOM 1398 C CA . LEU A 1 182 ? -5.104 -11.887 -24.721 1.00 70.75 182 LEU A CA 1
ATOM 1399 C C . LEU A 1 182 ? -3.987 -12.905 -24.474 1.00 70.75 182 LEU A C 1
ATOM 1401 O O . LEU A 1 182 ? -2.859 -12.686 -24.910 1.00 70.75 182 LEU A O 1
ATOM 1405 N N . TRP A 1 183 ? -4.281 -13.989 -23.754 1.00 62.47 183 TRP A N 1
ATOM 1406 C CA . TRP A 1 183 ? -3.259 -14.877 -23.209 1.00 62.47 183 TRP A CA 1
ATOM 1407 C C . TRP A 1 183 ? -3.490 -16.371 -23.505 1.00 62.47 183 TRP A C 1
ATOM 1409 O O . TRP A 1 183 ? -3.417 -17.192 -22.583 1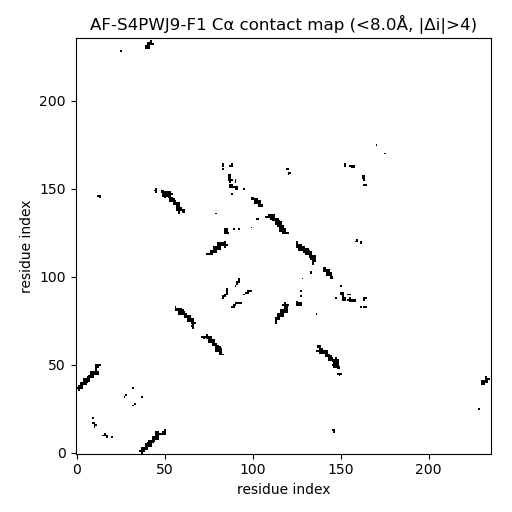.00 62.47 183 TRP A O 1
ATOM 1419 N N . PRO A 1 184 ? -3.723 -16.804 -24.763 1.00 62.56 184 PRO A N 1
ATOM 1420 C CA . PRO A 1 184 ? -3.443 -18.184 -25.117 1.00 62.56 184 PRO A CA 1
ATOM 1421 C C . PRO A 1 184 ? -1.920 -18.339 -25.142 1.00 62.56 184 PRO A C 1
ATOM 1423 O O . PRO A 1 184 ? -1.290 -18.248 -26.193 1.00 62.56 184 PRO A O 1
ATOM 1426 N N . LEU A 1 185 ? -1.310 -18.531 -23.970 1.00 55.38 185 LEU A N 1
ATOM 1427 C CA . LEU A 1 185 ? 0.068 -18.995 -23.908 1.00 55.38 185 LEU A CA 1
ATOM 1428 C C . LEU A 1 185 ? 0.131 -20.340 -24.610 1.00 55.38 185 LEU A C 1
ATOM 1430 O O . LEU A 1 185 ? -0.414 -21.339 -24.142 1.00 55.38 185 LEU A O 1
ATOM 1434 N N . THR A 1 186 ? 0.797 -20.341 -25.747 1.00 67.12 186 THR A N 1
ATOM 1435 C CA . THR A 1 186 ? 1.177 -21.546 -26.464 1.00 67.12 186 THR A CA 1
ATOM 1436 C C . THR A 1 186 ? 2.641 -21.843 -26.172 1.00 67.12 186 THR A C 1
ATOM 1438 O O . THR A 1 186 ? 3.383 -20.974 -25.712 1.00 67.12 186 THR A O 1
ATOM 1441 N N . GLU A 1 187 ? 3.096 -23.059 -26.467 1.00 59.28 187 GLU A N 1
ATOM 1442 C CA . GLU A 1 187 ? 4.517 -23.416 -26.347 1.00 59.28 187 GLU A CA 1
ATOM 1443 C C . GLU A 1 187 ? 5.434 -22.458 -27.129 1.00 59.28 187 GLU A C 1
ATOM 1445 O O . GLU A 1 187 ? 6.557 -22.212 -26.708 1.00 59.28 187 GLU A O 1
ATOM 1450 N N . ALA A 1 188 ? 4.938 -21.835 -28.205 1.00 65.69 188 ALA A N 1
ATOM 1451 C CA . ALA A 1 188 ? 5.676 -20.843 -28.989 1.00 65.69 188 ALA A CA 1
ATOM 1452 C C . ALA A 1 188 ? 5.982 -19.541 -28.225 1.00 65.69 188 ALA A C 1
ATOM 1454 O O . ALA A 1 188 ? 6.872 -18.792 -28.623 1.00 65.69 188 ALA A O 1
ATOM 1455 N N . ASN A 1 189 ? 5.260 -19.259 -27.135 1.00 70.25 189 ASN A N 1
ATOM 1456 C CA . ASN A 1 189 ? 5.511 -18.105 -26.271 1.00 70.25 189 ASN A CA 1
ATOM 1457 C C . ASN A 1 189 ? 6.614 -18.370 -25.234 1.00 70.25 189 ASN A C 1
ATOM 1459 O O . ASN A 1 189 ? 7.020 -17.443 -24.535 1.00 70.25 189 ASN A O 1
ATOM 1463 N N . PHE A 1 190 ? 7.112 -19.606 -25.135 1.00 52.81 190 PHE A N 1
ATOM 1464 C CA . PHE A 1 190 ? 8.173 -19.989 -24.213 1.00 52.81 190 PHE A CA 1
ATOM 1465 C C . PHE A 1 190 ? 9.427 -20.396 -24.984 1.00 52.81 190 PHE A C 1
ATOM 1467 O O . PHE A 1 190 ? 9.391 -21.241 -25.873 1.00 52.81 190 PHE A O 1
ATOM 1474 N N . VAL A 1 191 ? 10.572 -19.828 -24.610 1.00 53.78 191 VAL A N 1
ATOM 1475 C CA . VAL A 1 191 ? 11.873 -20.250 -25.140 1.00 53.78 191 VAL A CA 1
ATOM 1476 C C . VAL A 1 191 ? 12.599 -21.030 -24.052 1.00 53.78 191 VAL A C 1
ATOM 1478 O O . VAL A 1 191 ? 12.840 -20.508 -22.964 1.00 53.78 191 VAL A O 1
ATOM 1481 N N . PHE A 1 192 ? 12.983 -22.275 -24.342 1.00 45.38 192 PHE A N 1
ATOM 1482 C CA . PHE A 1 192 ? 13.880 -23.038 -23.473 1.00 45.38 192 PHE A CA 1
ATOM 1483 C C . PHE A 1 192 ? 15.282 -22.417 -23.509 1.00 45.38 192 PHE A C 1
ATOM 1485 O O . PHE A 1 192 ? 16.112 -22.751 -24.353 1.00 45.38 192 PHE A O 1
ATOM 1492 N N . GLY A 1 193 ? 15.557 -21.498 -22.588 1.00 38.06 193 GLY A N 1
ATOM 1493 C CA . GLY A 1 193 ? 16.902 -20.982 -22.361 1.00 38.06 193 GLY A CA 1
ATOM 1494 C C . GLY A 1 193 ? 17.695 -21.925 -21.460 1.00 38.06 193 GLY A C 1
ATOM 1495 O O . GLY A 1 193 ? 17.344 -22.116 -20.298 1.00 38.06 193 GLY A O 1
ATOM 1496 N N . ARG A 1 194 ? 18.804 -22.490 -21.954 1.00 42.66 194 ARG A N 1
ATOM 1497 C CA . ARG A 1 194 ? 19.872 -22.951 -21.054 1.00 42.66 194 ARG A CA 1
ATOM 1498 C C . ARG A 1 194 ? 20.581 -21.703 -20.540 1.00 42.66 194 ARG A C 1
ATOM 1500 O O . ARG A 1 194 ? 21.092 -20.930 -21.343 1.00 42.66 194 ARG A O 1
ATOM 1507 N N . VAL A 1 195 ? 20.624 -21.514 -19.223 1.00 33.97 195 VAL A N 1
ATOM 1508 C CA . VAL A 1 195 ? 21.463 -20.485 -18.596 1.00 33.97 195 VAL A CA 1
ATOM 1509 C C . VAL A 1 195 ? 22.922 -20.864 -18.854 1.00 33.97 195 VAL A C 1
ATOM 1511 O O . VAL A 1 195 ? 23.509 -21.655 -18.121 1.00 33.97 195 VAL A O 1
ATOM 1514 N N . THR A 1 196 ? 23.500 -20.360 -19.940 1.00 42.38 196 THR A N 1
ATOM 1515 C CA . THR A 1 196 ? 24.940 -20.432 -20.183 1.00 42.38 196 THR A CA 1
ATOM 1516 C C . THR A 1 196 ? 25.553 -19.097 -19.791 1.00 42.38 196 THR A C 1
ATOM 1518 O O . THR A 1 196 ? 25.145 -18.048 -20.286 1.00 42.38 196 THR A O 1
ATOM 1521 N N . SER A 1 197 ? 26.514 -19.153 -18.873 1.00 37.62 197 SER A N 1
ATOM 1522 C CA . SER A 1 197 ? 27.378 -18.047 -18.454 1.00 37.62 197 SER A CA 1
ATOM 1523 C C . SER A 1 197 ? 28.026 -17.330 -19.654 1.00 37.62 197 SER A C 1
ATOM 1525 O O . SER A 1 197 ? 28.156 -17.919 -20.730 1.00 37.62 197 SER A O 1
ATOM 1527 N N . PRO A 1 198 ? 28.424 -16.052 -19.505 1.00 39.81 198 PRO A N 1
ATOM 1528 C CA . PRO A 1 198 ? 28.758 -15.202 -20.641 1.00 39.81 198 PRO A CA 1
ATOM 1529 C C . PRO A 1 198 ? 30.044 -15.683 -21.322 1.00 39.81 198 PRO A C 1
ATOM 1531 O O . PRO A 1 198 ? 31.123 -15.618 -20.734 1.00 39.81 198 PRO A O 1
ATOM 1534 N N . GLN A 1 199 ? 29.942 -16.125 -22.576 1.00 40.03 199 GLN A N 1
ATOM 1535 C CA . GLN A 1 199 ? 31.092 -16.255 -23.468 1.00 40.03 199 GLN A CA 1
ATOM 1536 C C . GLN A 1 199 ? 30.917 -15.370 -24.708 1.00 40.03 199 GLN A C 1
ATOM 1538 O O . GLN A 1 199 ? 29.824 -15.250 -25.253 1.00 40.03 199 GLN A O 1
ATOM 1543 N N . SER A 1 200 ? 32.040 -14.725 -25.035 1.00 42.25 200 SER A N 1
ATOM 1544 C CA . SER A 1 200 ? 32.451 -13.826 -26.129 1.00 42.25 200 SER A CA 1
ATOM 1545 C C . SER A 1 200 ? 31.530 -13.577 -27.342 1.00 42.25 200 SER A C 1
ATOM 1547 O O . SER A 1 200 ? 30.826 -14.474 -27.796 1.00 42.25 200 SER A O 1
ATOM 1549 N N . PRO A 1 201 ? 31.605 -12.364 -27.936 1.00 42.72 201 PRO A N 1
ATOM 1550 C CA . PRO A 1 201 ? 30.744 -11.951 -29.043 1.00 42.72 201 PRO A CA 1
ATOM 1551 C C . PRO A 1 201 ? 31.019 -12.741 -30.339 1.00 42.72 201 PRO A C 1
ATOM 1553 O O . PRO A 1 201 ? 32.155 -13.167 -30.562 1.00 42.72 201 PRO A O 1
ATOM 1556 N N . PRO A 1 202 ? 30.008 -12.909 -31.215 1.00 44.12 202 PRO A N 1
ATOM 1557 C CA . PRO A 1 202 ? 30.184 -13.541 -32.521 1.00 44.12 202 PRO A CA 1
ATOM 1558 C C . PRO A 1 202 ? 30.951 -12.622 -33.494 1.00 44.12 202 PRO A C 1
ATOM 1560 O O . PRO A 1 202 ? 30.929 -11.398 -33.319 1.00 44.12 202 PRO A O 1
ATOM 1563 N N . PRO A 1 203 ? 31.621 -13.179 -34.522 1.00 40.91 203 PRO A N 1
ATOM 1564 C CA . PRO A 1 203 ? 32.367 -12.391 -35.496 1.00 40.91 203 PRO A CA 1
ATOM 1565 C C . PRO A 1 203 ? 31.426 -11.637 -36.450 1.00 40.91 203 PRO A C 1
ATOM 1567 O O . PRO A 1 203 ? 30.342 -12.111 -36.794 1.00 40.91 203 PRO A O 1
ATOM 1570 N N . SER A 1 204 ? 31.857 -10.445 -36.856 1.00 41.62 204 SER A N 1
ATOM 1571 C CA . SER A 1 204 ? 31.196 -9.546 -37.810 1.00 41.62 204 SER A CA 1
ATOM 1572 C C . SER A 1 204 ? 31.146 -10.129 -39.232 1.00 41.62 204 SER A C 1
ATOM 1574 O O . SER A 1 204 ? 32.128 -10.747 -39.640 1.00 41.62 204 SER A O 1
ATOM 1576 N N . PRO A 1 205 ? 30.065 -9.911 -40.009 1.00 43.47 205 PRO A N 1
ATOM 1577 C CA . PRO A 1 205 ? 30.021 -10.299 -41.414 1.00 43.47 205 PRO A CA 1
ATOM 1578 C C . PRO A 1 205 ? 30.711 -9.254 -42.304 1.00 43.47 205 PRO A C 1
ATOM 1580 O O . PRO A 1 205 ? 30.583 -8.048 -42.082 1.00 43.47 205 PRO A O 1
ATOM 1583 N N . ASP A 1 206 ? 31.440 -9.754 -43.298 1.00 35.47 206 ASP A N 1
ATOM 1584 C CA . ASP A 1 206 ? 32.223 -9.004 -44.276 1.00 35.47 206 ASP A CA 1
ATOM 1585 C C . ASP A 1 206 ? 31.388 -8.020 -45.116 1.00 35.47 206 ASP A C 1
ATOM 1587 O O . ASP A 1 206 ? 30.269 -8.306 -45.546 1.00 35.47 206 ASP A O 1
ATOM 1591 N N . CYS A 1 207 ? 31.981 -6.850 -45.366 1.00 33.69 207 CYS A N 1
ATOM 1592 C CA . CYS A 1 207 ? 31.541 -5.876 -46.357 1.00 33.69 207 CYS A CA 1
ATOM 1593 C C . CYS A 1 207 ? 31.886 -6.375 -47.763 1.00 33.69 207 CYS A C 1
ATOM 1595 O O . CYS A 1 207 ? 33.063 -6.434 -48.097 1.00 33.69 207 CYS A O 1
ATOM 1597 N N . ASP A 1 208 ? 30.880 -6.570 -48.611 1.00 34.12 208 ASP A N 1
ATOM 1598 C CA . ASP A 1 208 ? 31.034 -6.397 -50.053 1.00 34.12 208 ASP A CA 1
ATOM 1599 C C . ASP A 1 208 ? 29.803 -5.678 -50.615 1.00 34.12 208 ASP A C 1
ATOM 1601 O O . ASP A 1 208 ? 28.652 -6.033 -50.360 1.00 34.12 208 ASP A O 1
ATOM 1605 N N . SER A 1 209 ? 30.072 -4.613 -51.364 1.00 39.19 209 SER A N 1
ATOM 1606 C CA . SER A 1 209 ? 29.107 -3.845 -52.157 1.00 39.19 209 SER A CA 1
ATOM 1607 C C . SER A 1 209 ? 29.429 -4.076 -53.640 1.00 39.19 209 SER A C 1
ATOM 1609 O O . SER A 1 209 ? 30.567 -4.437 -53.947 1.00 39.19 209 SER A O 1
ATOM 1611 N N . PRO A 1 210 ? 28.476 -3.888 -54.575 1.00 42.50 210 PRO A N 1
ATOM 1612 C CA . PRO A 1 210 ? 28.296 -2.545 -55.136 1.00 42.50 210 PRO A CA 1
ATOM 1613 C C . PRO A 1 210 ? 26.848 -2.182 -55.554 1.00 42.50 210 PRO A C 1
ATOM 1615 O O . PRO A 1 210 ? 26.012 -3.026 -55.861 1.00 42.50 210 PRO A O 1
ATOM 1618 N N . SER A 1 211 ? 26.577 -0.874 -55.586 1.00 37.94 211 SER A N 1
ATOM 1619 C CA . SER A 1 211 ? 25.447 -0.186 -56.255 1.00 37.94 211 SER A CA 1
ATOM 1620 C C . SER A 1 211 ? 25.775 0.029 -57.767 1.00 37.94 211 SER A C 1
ATOM 1622 O O . SER A 1 211 ? 26.876 -0.392 -58.137 1.00 37.94 211 SER A O 1
ATOM 1624 N N . PRO A 1 212 ? 24.963 0.664 -58.676 1.00 55.56 212 PRO A N 1
ATOM 1625 C CA . PRO A 1 212 ? 23.950 1.726 -58.456 1.00 55.56 212 PRO A CA 1
ATOM 1626 C C . PRO A 1 212 ? 22.753 1.844 -59.465 1.00 55.56 212 PRO A C 1
ATOM 1628 O O . PRO A 1 212 ? 22.560 1.005 -60.342 1.00 55.56 212 PRO A O 1
ATOM 1631 N N . SER A 1 213 ? 22.023 2.981 -59.367 1.00 33.94 213 SER A N 1
ATOM 1632 C CA . SER A 1 213 ? 21.042 3.622 -60.300 1.00 33.94 213 SER A CA 1
ATOM 1633 C C . SER A 1 213 ? 19.548 3.347 -59.979 1.00 33.94 213 SER A C 1
ATOM 1635 O O . SER A 1 213 ? 19.199 2.203 -59.733 1.00 33.94 213 SER A O 1
ATOM 1637 N N . SER A 1 214 ? 18.572 4.277 -59.894 1.00 34.25 214 SER A N 1
ATOM 1638 C CA . SER A 1 214 ? 18.326 5.661 -60.385 1.00 34.25 214 SER A CA 1
ATOM 1639 C C . SER A 1 214 ? 17.190 6.360 -59.548 1.00 34.25 214 SER A C 1
ATOM 1641 O O . SER A 1 214 ? 16.618 5.686 -58.693 1.00 34.25 214 SER A O 1
ATOM 1643 N N . PRO A 1 215 ? 16.841 7.666 -59.745 1.00 47.75 215 PRO A N 1
ATOM 1644 C CA . PRO A 1 215 ? 16.115 8.535 -58.779 1.00 47.75 215 PRO A CA 1
ATOM 1645 C C . PRO A 1 215 ? 14.620 8.842 -59.150 1.00 47.75 215 PRO A C 1
ATOM 1647 O O . PRO A 1 215 ? 14.031 8.055 -59.885 1.00 47.75 215 PRO A O 1
ATOM 1650 N N . PRO A 1 216 ? 13.959 9.934 -58.671 1.00 54.41 216 PRO A N 1
ATOM 1651 C CA . PRO A 1 216 ? 13.128 9.995 -57.455 1.00 54.41 216 PRO A CA 1
ATOM 1652 C C . PRO A 1 216 ? 11.643 10.368 -57.716 1.00 54.41 216 PRO A C 1
ATOM 1654 O O . PRO A 1 216 ? 11.333 11.002 -58.720 1.00 54.41 216 PRO A O 1
ATOM 1657 N N . LEU A 1 217 ? 10.729 10.102 -56.771 1.00 31.73 217 LEU A N 1
ATOM 1658 C CA . LEU A 1 217 ? 9.403 10.746 -56.734 1.00 31.73 217 LEU A CA 1
ATOM 1659 C C . LEU A 1 217 ? 8.965 11.090 -55.299 1.00 31.73 217 LEU A C 1
ATOM 1661 O O . LEU A 1 217 ? 9.251 10.379 -54.341 1.00 31.73 217 LEU A O 1
ATOM 1665 N N . SER A 1 218 ? 8.312 12.245 -55.206 1.00 38.78 218 SER A N 1
ATOM 1666 C CA . SER A 1 218 ? 7.843 12.999 -54.043 1.00 38.78 218 SER A CA 1
ATOM 1667 C C . SER A 1 218 ? 6.894 12.252 -53.101 1.00 38.78 218 SER A C 1
ATOM 1669 O O . SER A 1 218 ? 6.128 11.411 -53.550 1.00 38.78 218 SER A O 1
ATOM 1671 N N . HIS A 1 219 ? 6.840 12.657 -51.824 1.00 34.59 219 HIS A N 1
ATOM 1672 C CA . HIS A 1 219 ? 5.679 13.338 -51.217 1.00 34.59 219 HIS A CA 1
ATOM 1673 C C . HIS A 1 219 ? 5.804 13.471 -49.687 1.00 34.59 219 HIS A C 1
ATOM 1675 O O . HIS A 1 219 ? 6.209 12.541 -49.006 1.00 34.59 219 HIS A O 1
ATOM 1681 N N . ALA A 1 220 ? 5.415 14.660 -49.210 1.00 36.97 220 ALA A N 1
ATOM 1682 C CA . ALA A 1 220 ? 4.757 14.988 -47.940 1.00 36.97 220 ALA A CA 1
ATOM 1683 C C . ALA A 1 220 ? 5.175 14.246 -46.652 1.00 36.97 220 ALA A C 1
ATOM 1685 O O . ALA A 1 220 ? 4.917 13.059 -46.473 1.00 36.97 220 ALA A O 1
ATOM 1686 N N . SER A 1 221 ? 5.683 15.013 -45.685 1.00 36.50 221 SER A N 1
ATOM 1687 C CA . SER A 1 221 ? 5.840 14.587 -44.292 1.00 36.50 221 SER A CA 1
ATOM 1688 C C . SER A 1 221 ? 4.495 14.121 -43.705 1.00 36.50 221 SER A C 1
ATOM 1690 O O . SER A 1 221 ? 3.545 14.910 -43.710 1.00 36.50 221 SER A O 1
ATOM 1692 N N . PRO A 1 222 ? 4.378 12.886 -43.182 1.00 39.03 222 PRO A N 1
ATOM 1693 C CA . PRO A 1 222 ? 3.197 12.469 -42.439 1.00 39.03 222 PRO A CA 1
ATOM 1694 C C . PRO A 1 222 ? 3.230 13.038 -41.006 1.00 39.03 222 PRO A C 1
ATOM 1696 O O . PRO A 1 222 ? 4.294 13.443 -40.525 1.00 39.03 222 PRO A O 1
ATOM 1699 N N . PRO A 1 223 ? 2.078 13.093 -40.311 1.00 37.72 223 PRO A N 1
ATOM 1700 C CA . PRO A 1 223 ? 2.007 13.560 -38.929 1.00 37.72 223 PRO A CA 1
ATOM 1701 C C . PRO A 1 223 ? 2.886 12.684 -38.030 1.00 37.72 223 PRO A C 1
ATOM 1703 O O . PRO A 1 223 ? 2.949 11.470 -38.231 1.00 37.72 223 PRO A O 1
ATOM 1706 N N . GLN A 1 224 ? 3.559 13.297 -37.048 1.00 40.75 224 GLN A N 1
ATOM 1707 C CA . GLN A 1 224 ? 4.321 12.590 -36.015 1.00 40.75 224 GLN A CA 1
ATOM 1708 C C . GLN A 1 224 ? 3.414 11.563 -35.330 1.00 40.75 224 GLN A C 1
ATOM 1710 O O . GLN A 1 224 ? 2.623 11.882 -34.445 1.00 40.75 224 GLN A O 1
ATOM 1715 N N . ALA A 1 225 ? 3.519 10.310 -35.764 1.00 37.00 225 ALA A N 1
ATOM 1716 C CA . ALA A 1 225 ? 2.996 9.186 -35.025 1.00 37.00 225 ALA A CA 1
ATOM 1717 C C . ALA A 1 225 ? 3.884 9.045 -33.789 1.00 37.00 225 ALA A C 1
ATOM 1719 O O . ALA A 1 225 ? 5.043 8.644 -33.891 1.00 37.00 225 ALA A O 1
ATOM 1720 N N . HIS A 1 226 ? 3.364 9.406 -32.618 1.00 31.47 226 HIS A N 1
ATOM 1721 C CA . HIS A 1 226 ? 3.971 8.992 -31.361 1.00 31.47 226 HIS A CA 1
ATOM 1722 C C . HIS A 1 226 ? 3.867 7.465 -31.299 1.00 31.47 226 HIS A C 1
ATOM 1724 O O . HIS A 1 226 ? 2.835 6.905 -30.933 1.00 31.47 226 HIS A O 1
ATOM 1730 N N . HIS A 1 227 ? 4.912 6.779 -31.757 1.00 33.31 227 HIS A N 1
ATOM 1731 C CA . HIS A 1 227 ? 5.011 5.332 -31.657 1.00 33.31 227 HIS A CA 1
ATOM 1732 C C . HIS A 1 227 ? 5.151 4.983 -30.175 1.00 33.31 227 HIS A C 1
ATOM 1734 O O . HIS A 1 227 ? 6.192 5.246 -29.577 1.00 33.31 227 HIS A O 1
ATOM 1740 N N . ALA A 1 228 ? 4.106 4.404 -29.582 1.00 30.41 228 ALA A N 1
ATOM 1741 C CA . ALA A 1 228 ? 4.194 3.842 -28.243 1.00 30.41 228 ALA A CA 1
ATOM 1742 C C . ALA A 1 228 ? 5.300 2.775 -28.220 1.00 30.41 228 ALA A C 1
ATOM 1744 O O . ALA A 1 228 ? 5.270 1.815 -28.995 1.00 30.41 228 ALA A O 1
ATOM 1745 N N . VAL A 1 229 ? 6.299 2.967 -27.359 1.00 36.03 229 VAL A N 1
ATOM 1746 C CA . VAL A 1 229 ? 7.348 1.977 -27.115 1.00 36.03 229 VAL A CA 1
ATOM 1747 C C . VAL A 1 229 ? 6.769 0.948 -26.151 1.00 36.03 229 VAL A C 1
ATOM 1749 O O . VAL A 1 229 ? 6.531 1.243 -24.982 1.00 36.03 229 VAL A O 1
ATOM 1752 N N . PHE A 1 230 ? 6.495 -0.253 -26.655 1.00 32.28 230 PHE A N 1
ATOM 1753 C CA . PHE A 1 230 ? 6.118 -1.382 -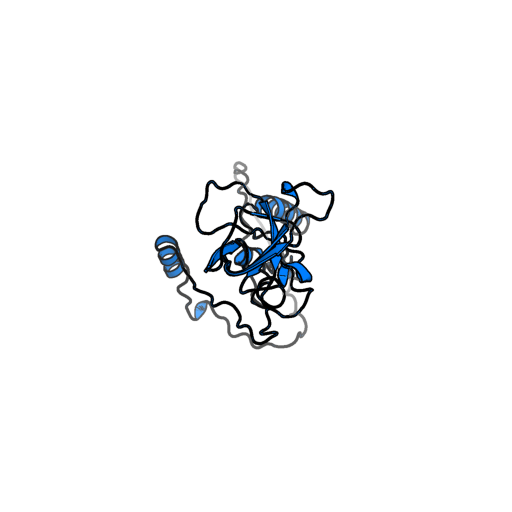25.813 1.00 32.28 230 PHE A CA 1
ATOM 1754 C C . PHE A 1 230 ? 7.352 -1.839 -25.034 1.00 32.28 230 PHE A C 1
ATOM 1756 O O . PHE A 1 230 ? 8.330 -2.295 -25.624 1.00 32.28 230 PHE A O 1
ATOM 1763 N N . VAL A 1 231 ? 7.307 -1.682 -23.713 1.00 36.84 231 VAL A N 1
ATOM 1764 C CA . VAL A 1 231 ? 8.347 -2.167 -22.807 1.00 36.84 231 VAL A CA 1
ATOM 1765 C C . VAL A 1 231 ? 7.962 -3.571 -22.362 1.00 36.84 231 VAL A C 1
ATOM 1767 O O . VAL A 1 231 ? 6.931 -3.772 -21.724 1.00 36.84 231 VAL A O 1
ATOM 1770 N N . GLU A 1 232 ? 8.776 -4.550 -22.736 1.00 33.84 232 GLU A N 1
ATOM 1771 C CA . GLU A 1 232 ? 8.611 -5.934 -22.306 1.00 33.84 232 GLU A CA 1
ATOM 1772 C C . GLU A 1 232 ? 9.063 -6.054 -20.845 1.00 33.84 232 GLU A C 1
ATOM 1774 O O . GLU A 1 232 ? 10.208 -5.740 -20.510 1.00 33.84 232 GLU A O 1
ATOM 1779 N N . CYS A 1 233 ? 8.153 -6.462 -19.960 1.00 32.38 233 CYS A N 1
ATOM 1780 C CA . CYS A 1 233 ? 8.467 -6.654 -18.549 1.00 32.38 233 CYS A CA 1
ATOM 1781 C C . CYS A 1 233 ? 9.220 -7.969 -18.357 1.00 32.38 233 CYS A C 1
ATOM 1783 O O . CYS A 1 233 ? 8.656 -9.047 -18.546 1.00 32.38 233 CYS A O 1
ATOM 1785 N N . ALA A 1 234 ? 10.480 -7.877 -17.939 1.00 30.52 234 ALA A N 1
ATOM 1786 C CA . ALA A 1 234 ? 11.231 -9.032 -17.479 1.00 30.52 234 ALA A CA 1
ATOM 1787 C C . ALA A 1 234 ? 10.866 -9.298 -16.011 1.00 30.52 234 ALA A C 1
ATOM 1789 O O . ALA A 1 234 ? 11.261 -8.554 -15.116 1.00 30.52 234 ALA A O 1
ATOM 1790 N N . LEU A 1 235 ? 10.087 -10.350 -15.756 1.00 27.73 235 LEU A N 1
ATOM 1791 C CA . LEU A 1 235 ? 9.977 -10.911 -14.411 1.00 27.73 235 LEU A CA 1
ATOM 1792 C C . LEU A 1 235 ? 11.253 -11.730 -14.161 1.00 27.73 235 LEU A C 1
ATOM 1794 O O . LEU A 1 235 ? 11.526 -12.668 -14.911 1.00 27.73 235 LEU A O 1
ATOM 1798 N N . LYS A 1 236 ? 12.056 -11.323 -13.171 1.00 29.66 236 LYS A N 1
ATOM 1799 C CA . LYS A 1 236 ? 13.196 -12.105 -12.665 1.00 29.66 236 LYS A CA 1
ATOM 1800 C C . LYS A 1 236 ? 12.719 -13.294 -11.839 1.00 29.66 236 LYS A C 1
ATOM 1802 O O . LYS A 1 236 ? 11.726 -13.124 -11.096 1.00 29.66 236 LYS A O 1
#

=== Feature glossary ===
The record interleaves many kinds of information about one protein. Here is each kind framed as the question it answers.

Q: What known structures does this most resemble?
A: Structural nearest neighbors (via Foldseek easy-search vs the PDB). Reported per hit: target PDB id, E-value, and alignment TM-score. A TM-score above ~0.5 is the conventional threshold for 'same fold'.

Q: Where is each backbone atom in 3D?
A: The mmCIF table is the protein's shape written out atom by atom. For each backbone N, Cα, C, and carbonyl O, it records an (x, y, z) coordinate triple in Å plus the residue type, chain letter, and residue number.

Q: What are the backbone torsion angles?
A: The φ/ψ torsion pair specifies the backbone conformation at each residue. φ rotates about the N–Cα bond, ψ about the Cα–C bond. Steric clashes forbid most of the (φ, ψ) plane — the allowed regions (α-helix basin, β-sheet basin, left-handed helix) are the Ramachandran-allowed regions.

Q: Which residues are buried vs exposed?
A: Solvent-accessible surface area (SASA) is the area in Å² traced out by the centre of a 1.4 Å probe sphere (a water molecule) rolled over the protein's van der Waals surface (Shrake–Rupley / Lee–Richards construction). Buried residues have near-zero SASA; fully exposed residues can exceed 200 Å². The total SASA scales roughly with the number of surface residues.

Q: How confident is the AlphaFold model at each residue?
A: pLDDT is the predicted lDDT-Cα score: AlphaFold's confidence that the local environment of each residue (all inter-atomic distances within 15 Å) is correctly placed. It is a per-residue number between 0 and 100, with higher meaning more reliable.

Q: What does the local fold look like, residue by residue?
A: 3Di is Foldseek's structural alphabet. Each residue is assigned one of twenty discrete states based on how its Cα sits relative to its spatial (not sequential) neighbors. Aligning 3Di strings finds structural homologs roughly as well as full 3D superposition, but orders of magnitude faster.

Q: How big and how compact is the whole molecule?
A: Radius of gyration (Rg) is the root-mean-square distance of Cα atoms from their centroid — a single number for overall size and compactness. A globular domain of N residues has Rg ≈ 2.2·N^0.38 Å; an extended or disordered chain has a much larger Rg. The Cα contact count is the number of residue pairs whose Cα atoms are within 8 Å and are more than four positions apart in sequence — a standard proxy for tertiary packing density. The bounding box is the smallest axis-aligned box enclosing all Cα atoms.

Q: Which residues are in helices, strands, or loops?
A: DSSP 8-state secondary structure assigns each residue one of H (α-helix), G (3₁₀-helix), I (π-helix), E (extended β-strand), B (isolated β-bridge), T (hydrogen-bonded turn), S (bend), or '-' (coil). The assignment is computed from backbone hydrogen-bond geometry via the Kabsch–Sander algorithm.

Q: How mobile is each atom in the crystal?
A: Crystallographic B-factors measure how much each atom's electron density is smeared out, in Å². They rise in mobile loops and surface residues and fall in the buried interior. In AlphaFold models this column is repurposed to hold pLDDT instead.

Q: What if only a Cα trace is available?
A: P-SEA three-state annotation labels each residue as helix, strand, or coil based purely on the geometry of the Cα trace. It serves as a fallback when the full backbone (and thus DSSP) is unavailable.

Q: What family and function is it annotated with?
A: Database cross-references. InterPro integrates a dozen domain/family signature databases into unified entries with residue-range hits. GO terms attach function/process/location labels with evidence codes. CATH codes position the fold in a four-level structural taxonomy. Organism is the NCBI-taxonomy species name.

Q: Are the domains correctly placed relative to each other?
A: Predicted Aligned Error (PAE) is an AlphaFold confidence matrix: entry (i, j) is the expected error in the position of residue j, in ångströms, when the prediction is superimposed on the true structure at residue i. Low PAE within a block of residues means that block is internally rigid and well-predicted; high PAE between two blocks means their relative placement is uncertain even if each block individually is confident.

Q: What do the diagnostic plots show?
A: Three diagnostic plots accompany the record. The Cα contact map visualizes the tertiary structure as a 2D adjacency matrix (8 Å cutoff, sequence-local contacts suppressed). The Ramachandran plot shows the distribution of backbone (φ, ψ) torsions, with points in the α and β basins reflecting secondary structure content. The PAE plot shows AlphaFold's inter-residue confidence as a color matrix.

Q: What is the amino-acid chain?
A: Primary structure: the covalent order of the twenty standard amino acids along the backbone. Two proteins with the same sequence will (almost always) fold to the same structure; two with 30% identity often share a fold but not the details.

Q: What do the rendered images show?
A: The six renders are orthographic views along the three Cartesian axes in both directions. Representation (cartoon, sticks, or surface) and color scheme (sequence-rainbow or by-chain) vary across proteins so the training set covers all the common visualization conventions.